Protein AF-A0A497XD87-F1 (afdb_monomer_lite)

Structure (mmCIF, N/CA/C/O backbone):
data_AF-A0A497XD87-F1
#
_entry.id   AF-A0A497XD87-F1
#
loop_
_atom_site.group_PDB
_atom_site.id
_atom_site.type_symbol
_atom_site.label_atom_id
_atom_site.label_alt_id
_atom_site.label_comp_id
_atom_site.label_asym_id
_atom_site.label_entity_id
_atom_site.label_seq_id
_atom_site.pdbx_PDB_ins_code
_atom_site.Cartn_x
_atom_site.Cartn_y
_atom_site.Cartn_z
_atom_site.occupancy
_atom_site.B_iso_or_equiv
_atom_site.auth_seq_id
_atom_site.auth_comp_id
_atom_site.auth_asym_id
_atom_site.auth_atom_id
_atom_site.pdbx_PDB_model_num
ATOM 1 N N . MET A 1 1 ? -41.684 -0.030 16.576 1.00 45.41 1 MET A N 1
ATOM 2 C CA . MET A 1 1 ? -40.464 0.780 16.844 1.00 45.41 1 MET A CA 1
ATOM 3 C C . MET A 1 1 ? -40.513 1.543 18.188 1.00 45.41 1 MET A C 1
ATOM 5 O O . MET A 1 1 ? -39.704 2.443 18.386 1.00 45.41 1 MET A O 1
ATOM 9 N N . LYS A 1 2 ? -41.388 1.170 19.143 1.00 59.91 2 LYS A N 1
ATOM 10 C CA . LYS A 1 2 ? -41.676 1.920 20.388 1.00 59.91 2 LYS A CA 1
ATOM 11 C C . LYS A 1 2 ? -41.277 1.165 21.674 1.00 59.91 2 LYS A C 1
ATOM 13 O O . LYS A 1 2 ? -41.731 1.515 22.749 1.00 59.91 2 LYS A O 1
ATOM 18 N N . ASN A 1 3 ? -40.438 0.137 21.569 1.00 85.56 3 ASN A N 1
ATOM 19 C CA . ASN A 1 3 ? -40.340 -0.898 22.608 1.00 85.56 3 ASN A CA 1
ATOM 20 C C . ASN A 1 3 ? -39.173 -0.646 23.584 1.00 85.56 3 ASN A C 1
ATOM 22 O O . ASN A 1 3 ? -38.795 -1.534 24.339 1.00 85.56 3 ASN A O 1
ATOM 26 N N . VAL A 1 4 ? -38.569 0.551 23.533 1.00 91.06 4 VAL A N 1
ATOM 27 C CA . VAL A 1 4 ? -37.542 0.994 24.485 1.00 91.06 4 VAL A CA 1
ATOM 28 C C . VAL A 1 4 ? -38.092 2.161 25.291 1.00 91.06 4 VAL A C 1
ATOM 30 O O . VAL A 1 4 ? -38.348 3.231 24.738 1.00 91.06 4 VAL A O 1
ATOM 33 N N . HIS A 1 5 ? -38.226 1.956 26.593 1.00 94.31 5 HIS A N 1
ATOM 34 C CA . HIS A 1 5 ? -38.713 2.936 27.550 1.00 94.31 5 HIS A CA 1
ATOM 35 C C . HIS A 1 5 ? -37.522 3.542 28.288 1.00 94.31 5 HIS A C 1
ATOM 37 O O . HIS A 1 5 ? -36.825 2.857 29.035 1.00 94.31 5 HIS A O 1
ATOM 43 N N . TYR A 1 6 ? -37.269 4.824 28.041 1.00 93.75 6 TYR A N 1
ATOM 44 C CA . TYR A 1 6 ? -36.214 5.587 28.703 1.00 93.75 6 TYR A CA 1
ATOM 45 C C . TYR A 1 6 ? -36.743 6.279 29.966 1.00 93.75 6 TYR A C 1
ATOM 47 O O . TYR A 1 6 ? -37.954 6.498 30.078 1.00 93.75 6 TYR A O 1
ATOM 55 N N . PRO A 1 7 ? -35.859 6.653 30.908 1.00 89.44 7 PRO A N 1
ATOM 56 C CA . PRO A 1 7 ? -36.256 7.465 32.052 1.00 89.44 7 PRO A CA 1
ATOM 57 C C . PRO A 1 7 ? -36.890 8.786 31.592 1.00 89.44 7 PRO A C 1
ATOM 59 O O . PRO A 1 7 ? -36.418 9.418 30.647 1.00 89.44 7 PRO A O 1
ATOM 62 N N . LYS A 1 8 ? -37.973 9.196 32.265 1.00 87.88 8 LYS A N 1
ATOM 63 C CA . LYS A 1 8 ? -38.706 10.437 31.951 1.00 87.88 8 LYS A CA 1
ATOM 64 C C . LYS A 1 8 ? -37.921 11.697 32.322 1.00 87.88 8 LYS A C 1
ATOM 66 O O . LYS A 1 8 ? -38.114 12.737 31.705 1.00 87.88 8 LYS A O 1
ATOM 71 N N . VAL A 1 9 ? -37.057 11.590 33.329 1.00 87.06 9 VAL A N 1
ATOM 72 C CA . VAL A 1 9 ? -36.203 12.673 33.820 1.00 87.06 9 VAL A CA 1
ATOM 73 C C . VAL A 1 9 ? -34.758 12.333 33.480 1.00 87.06 9 VAL A C 1
ATOM 75 O O . VAL A 1 9 ? -34.319 11.195 33.664 1.00 87.06 9 VAL A O 1
ATOM 78 N N . ALA A 1 10 ? -34.026 13.309 32.945 1.00 86.62 10 ALA A N 1
ATOM 79 C CA . ALA A 1 10 ? -32.612 13.138 32.658 1.00 86.62 10 ALA A CA 1
ATOM 80 C C . ALA A 1 10 ? -31.816 13.105 33.977 1.00 86.62 10 ALA A C 1
ATOM 82 O O . ALA A 1 10 ? -31.991 14.007 34.795 1.00 86.62 10 ALA A O 1
ATOM 83 N N . PRO A 1 11 ? -30.937 12.109 34.184 1.00 88.94 11 PRO A N 1
ATOM 84 C CA . PRO A 1 11 ? -30.142 12.023 35.402 1.00 88.94 11 PRO A CA 1
ATOM 85 C C . PRO A 1 11 ? -29.102 13.145 35.471 1.00 88.94 11 PRO A C 1
ATOM 87 O O . PRO A 1 11 ? -28.507 13.531 34.455 1.00 88.94 11 PRO A O 1
ATOM 90 N N . PHE A 1 12 ? -28.849 13.634 36.682 1.00 85.69 12 PHE A N 1
ATOM 91 C CA . PHE A 1 12 ? -27.827 14.643 36.955 1.00 85.69 12 PHE A CA 1
ATOM 92 C C . PHE A 1 12 ? -26.494 13.990 37.363 1.00 85.69 12 PHE A C 1
ATOM 94 O O . PHE A 1 12 ? -26.476 12.933 37.988 1.00 85.69 12 PHE A O 1
ATOM 101 N N . GLY A 1 13 ? -25.356 14.604 37.019 1.00 89.62 13 GLY A N 1
ATOM 102 C CA . GLY A 1 13 ? -24.031 14.087 37.396 1.00 89.62 13 GLY A CA 1
ATOM 103 C C . GLY A 1 13 ? -23.680 12.724 36.775 1.00 89.62 13 GLY A C 1
ATOM 104 O O . GLY A 1 13 ? -24.029 12.450 35.621 1.00 89.62 13 GLY A O 1
ATOM 105 N N . TYR A 1 14 ? -22.928 11.899 37.514 1.00 92.88 14 TYR A N 1
ATOM 106 C CA . TYR A 1 14 ? -22.796 10.476 37.195 1.00 92.88 14 TYR A CA 1
ATOM 107 C C . TYR A 1 14 ? -23.966 9.704 37.799 1.00 92.88 14 TYR A C 1
ATOM 109 O O . TYR A 1 14 ? -24.525 10.079 38.827 1.00 92.88 14 TYR A O 1
ATOM 117 N N . TYR A 1 15 ? -24.324 8.608 37.147 1.00 94.25 15 TYR A N 1
ATOM 118 C CA . TYR A 1 15 ? -25.451 7.779 37.541 1.00 94.25 15 TYR A CA 1
ATOM 119 C C . TYR A 1 15 ? -25.187 6.313 37.212 1.00 94.25 15 TYR A C 1
ATOM 121 O O . TYR A 1 15 ? -24.358 5.983 36.355 1.00 94.25 15 TYR A O 1
ATOM 129 N N . VAL A 1 16 ? -25.938 5.434 37.865 1.00 95.19 16 VAL A N 1
ATOM 130 C CA . VAL A 1 16 ? -25.991 4.004 37.564 1.00 95.19 16 VAL A CA 1
ATOM 131 C C . VAL A 1 16 ? -27.353 3.682 36.971 1.00 95.19 16 VAL A C 1
ATOM 133 O O . VAL A 1 16 ? -28.386 4.126 37.469 1.00 95.19 16 VAL A O 1
ATOM 136 N N . TYR A 1 17 ? -27.361 2.931 35.877 1.00 95.69 17 TYR A N 1
ATOM 137 C CA . TYR A 1 17 ? -28.572 2.541 35.165 1.00 95.69 17 TYR A CA 1
ATOM 138 C C . TYR A 1 17 ? -28.620 1.036 34.945 1.00 95.69 17 TYR A C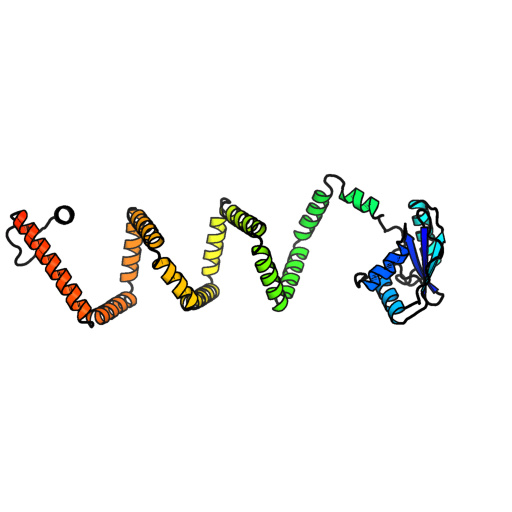 1
ATOM 140 O O . TYR A 1 17 ? -27.590 0.364 34.876 1.00 95.69 17 TYR A O 1
ATOM 148 N N . VAL A 1 18 ? -29.833 0.522 34.773 1.00 96.62 18 VAL A N 1
ATOM 149 C CA . VAL A 1 18 ? -30.096 -0.871 34.421 1.00 96.62 18 VAL A CA 1
ATOM 150 C C . VAL A 1 18 ? -30.955 -0.950 33.168 1.00 96.62 18 VAL A C 1
ATOM 152 O O . VAL A 1 18 ? -31.921 -0.205 33.004 1.00 96.62 18 VAL A O 1
ATOM 155 N N . PHE A 1 19 ? -30.606 -1.878 32.285 1.00 97.38 19 PHE A N 1
ATOM 156 C CA . PHE A 1 19 ? -31.485 -2.358 31.230 1.00 97.38 19 PHE A CA 1
ATOM 157 C C . PHE A 1 19 ? -32.228 -3.589 31.729 1.00 97.38 19 PHE A C 1
ATOM 159 O O . PHE A 1 19 ? -31.621 -4.628 32.001 1.00 97.38 19 PHE A O 1
ATOM 166 N N . VAL A 1 20 ? -33.545 -3.469 31.798 1.00 96.88 20 VAL A N 1
ATOM 167 C CA . VAL A 1 20 ? -34.472 -4.553 32.095 1.00 96.88 20 VAL A CA 1
ATOM 168 C C . VAL A 1 20 ? -35.103 -4.986 30.777 1.00 96.88 20 VAL A C 1
ATOM 170 O O . VAL A 1 20 ? -35.660 -4.152 30.068 1.00 96.88 20 VAL A O 1
ATOM 173 N N . ILE A 1 21 ? -34.978 -6.263 30.419 1.00 95.75 21 ILE A N 1
ATOM 174 C CA . ILE A 1 21 ? -35.581 -6.824 29.201 1.00 95.75 21 ILE A CA 1
ATOM 175 C C . ILE A 1 21 ? -36.471 -7.988 29.609 1.00 95.75 21 ILE A C 1
ATOM 177 O O . ILE A 1 21 ? -35.991 -8.906 30.279 1.00 95.75 21 ILE A O 1
ATOM 181 N N . ASP A 1 22 ? -37.743 -7.929 29.212 1.00 93.50 22 ASP A N 1
ATOM 182 C CA . ASP A 1 22 ? -38.787 -8.881 29.613 1.00 93.50 22 ASP A CA 1
ATOM 183 C C . ASP A 1 22 ? -38.870 -9.028 31.152 1.00 93.50 22 ASP A C 1
ATOM 185 O O . ASP A 1 22 ? -38.867 -10.128 31.697 1.00 93.50 22 ASP A O 1
ATOM 189 N N . GLY A 1 23 ? -38.822 -7.903 31.877 1.00 92.75 23 GLY A N 1
ATOM 190 C CA . GLY A 1 23 ? -38.864 -7.870 33.349 1.00 92.75 23 GLY A CA 1
ATOM 191 C C . GLY A 1 23 ? -37.570 -8.285 34.068 1.00 92.75 23 GLY A C 1
ATOM 192 O O . GLY A 1 23 ? -37.457 -8.088 35.276 1.00 92.75 23 GLY A O 1
ATOM 193 N N . VAL A 1 24 ? -36.557 -8.785 33.352 1.00 94.69 24 VAL A N 1
ATOM 194 C CA . VAL A 1 24 ? -35.302 -9.276 33.947 1.00 94.69 24 VAL A CA 1
ATOM 195 C C . VAL A 1 24 ? -34.171 -8.254 33.778 1.00 94.69 24 VAL A C 1
ATOM 197 O O . VAL A 1 24 ? -33.944 -7.798 32.654 1.00 94.69 24 VAL A O 1
ATOM 200 N N . PRO A 1 25 ? -33.404 -7.903 34.830 1.00 96.06 25 PRO A N 1
ATOM 201 C CA . PRO A 1 25 ? -32.169 -7.132 34.691 1.00 96.06 25 PRO A CA 1
ATOM 202 C C . PRO A 1 25 ? -31.165 -7.857 33.787 1.00 96.06 25 PRO A C 1
ATOM 204 O O . PRO A 1 25 ? -30.799 -9.003 34.027 1.00 96.06 25 PRO A O 1
ATOM 207 N N . ARG A 1 26 ? -30.719 -7.208 32.709 1.00 96.44 26 ARG A N 1
ATOM 208 C CA . ARG A 1 26 ? -29.788 -7.805 31.734 1.00 96.44 26 ARG A CA 1
ATOM 209 C C . ARG A 1 26 ? -28.464 -7.081 31.635 1.00 96.44 26 ARG A C 1
ATOM 211 O O . ARG A 1 26 ? -27.495 -7.681 31.180 1.00 96.44 26 ARG A O 1
ATOM 218 N N . TYR A 1 27 ? -28.407 -5.819 32.028 1.00 95.81 27 TYR A N 1
ATOM 219 C CA . TYR A 1 27 ? -27.171 -5.053 32.004 1.00 95.81 27 TYR A CA 1
ATOM 220 C C . TYR A 1 27 ? -27.247 -3.914 33.004 1.00 95.81 27 TYR A C 1
ATOM 222 O O . TYR A 1 27 ? -28.243 -3.197 33.027 1.00 95.81 27 TYR A O 1
ATOM 230 N N . ILE A 1 28 ? -26.189 -3.741 33.786 1.00 95.69 28 ILE A N 1
ATOM 231 C CA . ILE A 1 28 ? -26.015 -2.601 34.687 1.00 95.69 28 ILE A CA 1
ATOM 232 C C . ILE A 1 28 ? -24.792 -1.830 34.215 1.00 95.69 28 ILE A C 1
ATOM 234 O O . ILE A 1 28 ? -23.797 -2.435 33.818 1.00 95.69 28 ILE A O 1
ATOM 238 N N . GLY A 1 29 ? -24.865 -0.506 34.207 1.00 93.25 29 GLY A N 1
ATOM 239 C CA . GLY A 1 29 ? -23.734 0.314 33.802 1.00 93.25 29 GLY A CA 1
ATOM 240 C C . GLY A 1 29 ? -23.688 1.646 34.525 1.00 93.25 29 GLY A C 1
ATOM 241 O O . GLY A 1 29 ? -24.728 2.207 34.872 1.00 93.25 29 GLY A O 1
ATOM 242 N N . LYS A 1 30 ? -22.482 2.192 34.678 1.00 92.38 30 LYS A N 1
ATOM 243 C CA . LYS A 1 30 ? -22.288 3.605 35.012 1.00 92.38 30 LYS A CA 1
ATOM 244 C C . LYS A 1 30 ? -22.349 4.484 33.766 1.00 92.38 30 LYS A C 1
ATOM 246 O O . LYS A 1 30 ? -21.974 4.081 32.655 1.00 92.38 30 LYS A O 1
ATOM 251 N N . GLY A 1 31 ? -22.829 5.708 33.936 1.00 91.00 31 GLY A N 1
ATOM 252 C CA . GLY A 1 31 ? -22.958 6.667 32.852 1.00 91.00 31 GLY A CA 1
ATOM 253 C C . GLY A 1 31 ? -22.922 8.113 33.313 1.00 91.00 31 GLY A C 1
ATOM 254 O O . GLY A 1 31 ? -23.020 8.423 34.494 1.00 91.00 31 GLY A O 1
ATOM 255 N N . LYS A 1 32 ? -22.773 8.994 32.328 1.00 90.69 32 LYS A N 1
ATOM 256 C CA . LYS A 1 32 ? -22.918 10.445 32.441 1.00 90.69 32 LYS A CA 1
ATOM 257 C C . LYS A 1 32 ? -23.622 10.929 31.175 1.00 90.69 32 LYS A C 1
ATOM 259 O O . LYS A 1 32 ? -23.464 10.308 30.120 1.00 90.69 32 LYS A O 1
ATOM 264 N N . ARG A 1 33 ? -24.393 12.019 31.261 1.00 89.44 33 ARG A N 1
ATOM 265 C CA . ARG A 1 33 ? -25.211 12.540 30.146 1.00 89.44 33 ARG A CA 1
ATOM 266 C C . ARG A 1 33 ? -26.144 11.453 29.587 1.00 89.44 33 ARG A C 1
ATOM 268 O O . ARG A 1 33 ? -26.928 10.880 30.333 1.00 89.44 33 ARG A O 1
ATOM 275 N N . ASP A 1 34 ? -26.038 11.115 28.308 1.00 89.75 34 ASP A N 1
ATOM 276 C CA . ASP A 1 34 ? -26.921 10.211 27.571 1.00 89.75 34 ASP A CA 1
ATOM 277 C C . ASP A 1 34 ? -26.300 8.825 27.304 1.00 89.75 34 ASP A C 1
ATOM 279 O O . ASP A 1 34 ? -26.683 8.135 26.355 1.00 89.75 34 ASP A O 1
ATOM 283 N N . ARG A 1 35 ? -25.354 8.383 28.148 1.00 89.75 35 ARG A N 1
ATOM 284 C CA . ARG A 1 35 ? -24.660 7.087 28.020 1.00 89.75 35 ARG A CA 1
ATOM 285 C C . ARG A 1 35 ? -25.610 5.893 27.870 1.00 89.75 35 ARG A C 1
ATOM 287 O O . ARG A 1 35 ? -25.331 4.996 27.078 1.00 89.75 35 ARG A O 1
ATOM 294 N N . TYR A 1 36 ? -26.741 5.876 28.575 1.00 91.56 36 TYR A N 1
ATOM 295 C CA . TYR A 1 36 ? -27.726 4.797 28.429 1.00 91.56 36 TYR A CA 1
ATOM 296 C C . TYR A 1 36 ? -28.368 4.764 27.027 1.00 91.56 36 TYR A C 1
ATOM 298 O O . TYR A 1 36 ? -28.613 3.685 26.491 1.00 91.56 36 TYR A O 1
ATOM 306 N N . CYS A 1 37 ? -28.564 5.913 26.371 1.00 92.69 37 CYS A N 1
ATOM 307 C CA . CYS A 1 37 ? -29.033 5.979 24.981 1.00 92.69 37 CYS A CA 1
ATOM 308 C C . CYS A 1 37 ? -27.971 5.483 23.991 1.00 92.69 37 CYS A C 1
ATOM 310 O O . CYS A 1 37 ? -28.301 4.930 22.937 1.00 92.69 37 CYS A O 1
ATOM 312 N N . GLU A 1 38 ? -26.689 5.686 24.306 1.00 91.31 38 GLU A N 1
ATOM 313 C CA . GLU A 1 38 ? -25.571 5.325 23.434 1.00 91.31 38 GLU A CA 1
ATOM 314 C C . GLU A 1 38 ? -25.555 3.831 23.099 1.00 91.31 38 GLU A C 1
ATOM 316 O O . GLU A 1 38 ? -25.327 3.480 21.942 1.00 91.31 38 GLU A O 1
ATOM 321 N N . HIS A 1 39 ? -25.896 2.955 24.051 1.00 92.06 39 HIS A N 1
ATOM 322 C CA . HIS A 1 39 ? -25.958 1.508 23.809 1.00 92.06 39 HIS A CA 1
ATOM 323 C C . HIS A 1 39 ? -26.902 1.147 22.660 1.00 92.06 39 HIS A C 1
ATOM 325 O O . HIS A 1 39 ? -26.544 0.388 21.756 1.00 92.06 39 HIS A O 1
ATOM 331 N N . VAL A 1 40 ? -28.091 1.751 22.647 1.00 93.00 40 VAL A N 1
ATOM 332 C CA . VAL A 1 40 ? -29.082 1.537 21.587 1.00 93.00 40 VAL A CA 1
ATOM 333 C C . VAL A 1 40 ? -28.600 2.144 20.267 1.00 93.00 40 VAL A C 1
ATOM 335 O O . VAL A 1 40 ? -28.764 1.528 19.212 1.00 93.00 40 VAL A O 1
ATOM 338 N N . ARG A 1 41 ? -27.937 3.311 20.294 1.00 93.38 41 ARG A N 1
ATOM 339 C CA . ARG A 1 41 ? -27.339 3.914 19.085 1.00 93.38 41 ARG A CA 1
ATOM 340 C C . ARG A 1 41 ? -26.233 3.040 18.491 1.00 93.38 41 ARG A C 1
ATOM 342 O O . ARG A 1 41 ? -26.189 2.880 17.275 1.00 93.38 41 ARG A O 1
ATOM 349 N N . VAL A 1 42 ? -25.369 2.455 19.320 1.00 91.88 42 VAL A N 1
ATOM 350 C CA . VAL A 1 42 ? -24.294 1.539 18.899 1.00 91.88 42 VAL A CA 1
ATOM 351 C C . VAL A 1 42 ? -24.866 0.304 18.207 1.00 91.88 42 VAL A C 1
ATOM 353 O O . VAL A 1 42 ? -24.369 -0.108 17.156 1.00 91.88 42 VAL A O 1
ATOM 356 N N . VAL A 1 43 ? -25.945 -0.264 18.750 1.00 92.81 43 VAL A N 1
ATOM 357 C CA . VAL A 1 43 ? -26.636 -1.397 18.127 1.00 92.81 43 VAL A CA 1
ATOM 358 C C . VAL A 1 43 ? -27.246 -1.012 16.783 1.00 92.81 43 VAL A C 1
ATOM 360 O O . VAL A 1 43 ? -27.026 -1.730 15.808 1.00 92.81 43 VAL A O 1
ATOM 363 N N . ARG A 1 44 ? -27.939 0.132 16.711 1.00 90.38 44 ARG A N 1
ATOM 364 C CA . ARG A 1 44 ? -28.543 0.648 15.469 1.00 90.38 44 ARG A CA 1
ATOM 365 C C . ARG A 1 44 ? -27.509 0.942 14.382 1.00 90.38 44 ARG A C 1
ATOM 367 O O . ARG A 1 44 ? -27.779 0.706 13.215 1.00 90.38 44 ARG A O 1
ATOM 374 N N . ARG A 1 45 ? -26.317 1.416 14.761 1.00 91.62 45 ARG A N 1
ATOM 375 C CA . ARG A 1 45 ? -25.182 1.628 13.843 1.00 91.62 45 ARG A CA 1
ATOM 376 C C . ARG A 1 45 ? -24.483 0.330 13.425 1.00 91.62 45 ARG A C 1
ATOM 378 O O . ARG A 1 45 ? -23.638 0.365 12.541 1.00 91.62 45 ARG A O 1
ATOM 385 N N . GLY A 1 46 ? -24.771 -0.796 14.081 1.00 88.62 46 GLY A N 1
ATOM 386 C CA . GLY A 1 46 ? -24.137 -2.083 13.788 1.00 88.62 46 GLY A CA 1
ATOM 387 C C . GLY A 1 46 ? -22.684 -2.211 14.267 1.00 88.62 46 GLY A C 1
ATOM 388 O O . GLY A 1 46 ? -21.994 -3.139 13.858 1.00 88.62 46 GLY A O 1
ATOM 389 N N . THR A 1 47 ? -22.198 -1.320 15.137 1.00 84.62 47 THR A N 1
ATOM 390 C CA . THR A 1 47 ? -20.770 -1.270 15.509 1.00 84.62 47 THR A CA 1
ATOM 391 C C . THR A 1 47 ? -20.416 -2.080 16.761 1.00 84.62 47 THR A C 1
ATOM 393 O O . THR A 1 47 ? -19.265 -2.484 16.927 1.00 84.62 47 THR A O 1
ATOM 396 N N . GLY A 1 48 ? -21.383 -2.358 17.640 1.00 83.94 48 GLY A N 1
ATOM 397 C CA . GLY A 1 48 ? -21.162 -3.111 18.881 1.00 83.94 48 GLY A CA 1
ATOM 398 C C . GLY A 1 48 ? -21.034 -4.624 18.666 1.00 83.94 48 GLY A C 1
ATOM 399 O O . GLY A 1 48 ? -21.937 -5.240 18.094 1.00 83.94 48 GLY A O 1
ATOM 400 N N . LYS A 1 49 ? -19.942 -5.224 19.167 1.00 87.06 49 LYS A N 1
ATOM 401 C CA . LYS A 1 49 ? -19.609 -6.658 18.995 1.00 87.06 49 LYS A CA 1
ATOM 402 C C . LYS A 1 49 ? -19.648 -7.505 20.277 1.00 87.06 49 LYS A C 1
ATOM 404 O O . LYS A 1 49 ? -19.399 -8.701 20.213 1.00 87.06 49 LYS A O 1
ATOM 409 N N . SER A 1 50 ? -19.923 -6.913 21.440 1.00 87.94 50 SER A N 1
ATOM 410 C CA . SER A 1 50 ? -19.975 -7.660 22.706 1.00 87.94 50 SER A CA 1
ATOM 411 C C . SER A 1 50 ? -21.199 -8.582 22.790 1.00 87.94 50 SER A C 1
ATOM 413 O O . SER A 1 50 ? -22.175 -8.408 22.053 1.00 87.94 50 SER A O 1
ATOM 415 N N . MET A 1 51 ? -21.172 -9.533 23.732 1.00 88.56 51 MET A N 1
ATOM 416 C CA . MET A 1 51 ? -22.325 -10.384 24.059 1.00 88.56 51 MET A CA 1
ATOM 417 C C . MET A 1 51 ? -23.560 -9.538 24.402 1.00 88.56 51 MET A C 1
ATOM 419 O O . MET A 1 51 ? -24.630 -9.775 23.849 1.00 88.56 51 MET A O 1
ATOM 423 N N . TRP A 1 52 ? -23.385 -8.493 25.219 1.00 92.69 52 TRP A N 1
ATOM 424 C CA . TRP A 1 52 ? -24.424 -7.505 25.513 1.00 92.69 52 TRP A CA 1
ATOM 425 C C . TRP A 1 52 ? -25.016 -6.875 24.245 1.00 92.69 52 TRP A C 1
ATOM 427 O O . TRP A 1 52 ? -26.227 -6.922 24.055 1.00 92.69 52 TRP A O 1
ATOM 437 N N . TYR A 1 53 ? -24.189 -6.340 23.339 1.00 94.31 53 TYR A N 1
ATOM 438 C CA . TYR A 1 53 ? -24.690 -5.700 22.117 1.00 94.31 53 TYR A CA 1
ATOM 439 C C . TYR A 1 53 ? -25.366 -6.682 21.163 1.00 94.31 53 TYR A C 1
ATOM 441 O O . TYR A 1 53 ? -26.322 -6.320 20.481 1.00 94.31 53 TYR A O 1
ATOM 449 N N . THR A 1 54 ? -24.883 -7.921 21.114 1.00 92.94 54 THR A N 1
ATOM 450 C CA . THR A 1 54 ? -25.502 -8.989 20.324 1.00 92.94 54 THR A CA 1
ATOM 451 C C . THR A 1 54 ? -26.880 -9.338 20.876 1.00 92.94 54 THR A C 1
ATOM 453 O O . THR A 1 54 ? -27.843 -9.396 20.113 1.00 92.94 54 THR A O 1
ATOM 456 N N . PHE A 1 55 ? -26.991 -9.481 22.197 1.00 94.00 55 PHE A N 1
ATOM 457 C CA . PHE A 1 55 ? -28.257 -9.730 22.874 1.00 94.00 55 PHE A CA 1
ATOM 458 C C . PHE A 1 55 ? -29.232 -8.559 22.706 1.00 94.00 55 PHE A C 1
ATOM 460 O O . PHE A 1 55 ? -30.344 -8.765 22.238 1.00 94.00 55 PHE A O 1
ATOM 467 N N . LEU A 1 56 ? -28.800 -7.323 22.971 1.00 94.75 56 LEU A N 1
ATOM 468 C CA . LEU A 1 56 ? -29.630 -6.127 22.815 1.00 94.75 56 LEU A CA 1
ATOM 469 C C . LEU A 1 56 ? -30.123 -5.947 21.369 1.00 94.75 56 LEU A C 1
ATOM 471 O O . LEU A 1 56 ? -31.273 -5.569 21.157 1.00 94.75 56 LEU A O 1
ATOM 475 N N . ARG A 1 57 ? -29.285 -6.251 20.366 1.00 95.06 57 ARG A N 1
ATOM 476 C CA . ARG A 1 57 ? -29.683 -6.246 18.947 1.00 95.06 57 ARG A CA 1
ATOM 477 C C . ARG A 1 57 ? -30.795 -7.239 18.666 1.00 95.06 57 ARG A C 1
ATOM 479 O O . ARG A 1 57 ? -31.776 -6.860 18.034 1.00 95.06 57 ARG A O 1
ATOM 486 N N . LYS A 1 58 ? -30.640 -8.470 19.152 1.00 94.62 58 LYS A N 1
ATOM 487 C CA . LYS A 1 58 ? -31.649 -9.518 19.010 1.00 94.62 58 LYS A CA 1
ATOM 488 C C . LYS A 1 58 ? -32.958 -9.119 19.699 1.00 94.62 58 LYS A C 1
ATOM 490 O O . LYS A 1 58 ? -34.017 -9.205 19.088 1.00 94.62 58 LYS A O 1
ATOM 495 N N . SER A 1 59 ? -32.885 -8.583 20.918 1.00 94.50 59 SER A N 1
ATOM 496 C CA . SER A 1 59 ? -34.063 -8.109 21.650 1.00 94.50 59 SER A CA 1
ATOM 497 C C . SER A 1 59 ? -34.804 -6.994 20.913 1.00 94.50 59 SER A C 1
ATOM 499 O O . SER A 1 59 ? -36.030 -7.006 20.849 1.00 94.50 59 SER A O 1
ATOM 501 N N . LEU A 1 60 ? -34.071 -6.056 20.304 1.00 93.25 60 LEU A N 1
ATOM 502 C CA . LEU A 1 60 ? -34.659 -4.989 19.493 1.00 93.25 60 LEU A CA 1
ATOM 503 C C . LEU A 1 60 ? -35.303 -5.511 18.203 1.00 93.25 60 LEU A C 1
ATOM 505 O O . LEU A 1 60 ? -36.372 -5.025 17.841 1.00 93.25 60 LEU A O 1
ATOM 509 N N . SER A 1 61 ? -34.680 -6.473 17.511 1.00 92.56 61 SER A N 1
ATOM 510 C CA . SER A 1 61 ? -35.253 -7.055 16.287 1.00 92.56 61 SER A CA 1
ATOM 511 C C . SER A 1 61 ? -36.500 -7.892 16.561 1.00 92.56 61 SER A C 1
ATOM 513 O O . SER A 1 61 ? -37.413 -7.897 15.747 1.00 92.56 61 SER A O 1
ATOM 515 N N . GLU A 1 62 ? -36.551 -8.563 17.712 1.00 94.12 62 GLU A N 1
ATOM 516 C CA . GLU A 1 62 ? -37.704 -9.358 18.154 1.00 94.12 62 GLU A CA 1
ATOM 517 C C . GLU A 1 62 ? -38.818 -8.500 18.772 1.00 94.12 62 GLU A C 1
ATOM 519 O O . GLU A 1 62 ? -39.870 -9.019 19.126 1.00 94.12 62 GLU A O 1
ATOM 524 N N . GLY A 1 63 ? -38.605 -7.188 18.921 1.00 92.44 63 GLY A N 1
ATOM 525 C CA . GLY A 1 63 ? -39.601 -6.298 19.509 1.00 92.44 63 GLY A CA 1
ATOM 526 C C . GLY A 1 63 ? -39.865 -6.562 20.994 1.00 92.44 63 GLY A C 1
ATOM 527 O O . GLY A 1 63 ? -40.956 -6.261 21.470 1.00 92.44 63 GLY A O 1
ATOM 528 N N . ARG A 1 64 ? -38.886 -7.084 21.737 1.00 94.19 64 ARG A N 1
ATOM 529 C CA . ARG A 1 64 ? -39.005 -7.278 23.190 1.00 94.19 64 ARG A CA 1
ATOM 530 C C . ARG A 1 64 ? -39.165 -5.955 23.926 1.00 94.19 64 ARG A C 1
ATOM 532 O O . ARG A 1 64 ? -38.688 -4.917 23.457 1.00 94.19 64 ARG A O 1
ATOM 539 N N . GLU A 1 65 ? -39.795 -6.005 25.094 1.00 95.06 65 GLU A N 1
ATOM 540 C CA . GLU A 1 65 ? -39.926 -4.838 25.961 1.00 95.06 65 GLU A CA 1
ATOM 541 C C . GLU A 1 65 ? -38.591 -4.558 26.658 1.00 95.06 65 GLU A C 1
ATOM 543 O O . GLU A 1 65 ? -38.034 -5.411 27.353 1.00 95.06 65 GLU A O 1
ATOM 548 N N . ILE A 1 66 ? -38.062 -3.352 26.457 1.00 96.44 66 ILE A N 1
ATOM 549 C CA . ILE A 1 66 ? -36.796 -2.902 27.031 1.00 96.44 66 ILE A CA 1
ATOM 550 C C . ILE A 1 66 ? -37.071 -1.663 27.875 1.00 96.44 66 ILE A C 1
ATOM 552 O O . ILE A 1 66 ? -37.450 -0.618 27.351 1.00 96.44 66 ILE A O 1
ATOM 556 N N . VAL A 1 67 ? -36.818 -1.745 29.175 1.00 96.25 67 VAL A N 1
ATOM 557 C CA . VAL A 1 67 ? -36.970 -0.628 30.111 1.00 96.25 67 VAL A CA 1
ATOM 558 C C . VAL A 1 67 ? -35.604 -0.241 30.657 1.00 96.25 67 VAL A C 1
ATOM 560 O O . VAL A 1 67 ? -34.906 -1.053 31.263 1.00 96.25 67 VAL A O 1
ATOM 563 N N . VAL A 1 68 ? -35.220 1.015 30.454 1.00 96.38 68 VAL A N 1
ATOM 564 C CA . VAL A 1 68 ? -34.013 1.603 31.035 1.00 96.38 68 VAL A CA 1
ATOM 565 C C . VAL A 1 68 ? -34.411 2.349 32.301 1.00 96.38 68 VAL A C 1
ATOM 567 O O . VAL A 1 68 ? -35.188 3.301 32.239 1.00 96.38 68 VAL A O 1
ATOM 570 N N . LYS A 1 69 ? -33.871 1.934 33.447 1.00 95.88 69 LYS A N 1
ATOM 571 C CA . LYS A 1 69 ? -34.110 2.590 34.740 1.00 95.88 69 LYS A CA 1
ATOM 572 C C . LYS A 1 69 ? -32.820 3.206 35.260 1.00 95.88 69 LYS A C 1
ATOM 574 O O . LYS A 1 69 ? -31.760 2.592 35.152 1.00 95.88 69 LYS A O 1
ATOM 579 N N . ILE A 1 70 ? -32.921 4.399 35.835 1.00 96.19 70 ILE A N 1
ATOM 580 C CA . ILE A 1 70 ? -31.850 4.981 36.646 1.00 96.19 70 ILE A CA 1
ATOM 581 C C . ILE A 1 70 ? -32.011 4.422 38.058 1.00 96.19 70 ILE A C 1
ATOM 583 O O . ILE A 1 70 ? -33.105 4.480 38.612 1.00 96.19 70 ILE A O 1
ATOM 587 N N . LEU A 1 71 ? -30.951 3.818 38.590 1.00 94.50 71 LEU A N 1
ATOM 588 C CA . LEU A 1 71 ? -30.932 3.222 39.927 1.00 94.50 71 LEU A CA 1
ATOM 589 C C . LEU A 1 71 ? -30.432 4.211 40.981 1.00 94.50 71 LEU A C 1
ATOM 591 O O . LEU A 1 71 ? -30.923 4.203 42.102 1.00 94.50 71 LEU A O 1
ATOM 595 N N . ALA A 1 72 ? -29.475 5.060 40.607 1.00 92.94 72 ALA A N 1
ATOM 596 C CA . ALA A 1 72 ? -28.960 6.152 41.424 1.00 92.94 72 ALA A CA 1
ATOM 597 C C . ALA A 1 72 ? -28.374 7.236 40.510 1.00 92.94 72 ALA A C 1
ATOM 599 O O . ALA A 1 72 ? -27.758 6.900 39.494 1.00 92.94 72 ALA A O 1
ATOM 600 N N . ASP A 1 73 ? -28.538 8.510 40.854 1.00 94.69 73 ASP A N 1
ATOM 601 C CA . ASP A 1 73 ? -27.968 9.661 40.150 1.00 94.69 73 ASP A CA 1
ATOM 602 C C . ASP A 1 73 ? -27.432 10.722 41.12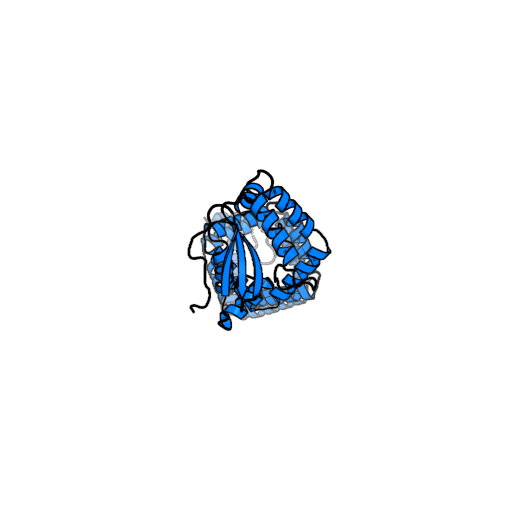4 1.00 94.69 73 ASP A C 1
ATOM 604 O O . ASP A 1 73 ? -27.412 10.516 42.336 1.00 94.69 73 ASP A O 1
ATOM 608 N N . GLY A 1 74 ? -26.881 11.816 40.590 1.00 91.81 74 GLY A N 1
ATOM 609 C CA . GLY A 1 74 ? -26.230 12.852 41.396 1.00 91.81 74 GLY A CA 1
ATOM 610 C C . GLY A 1 74 ? -24.908 12.406 42.027 1.00 91.81 74 GLY A C 1
ATOM 611 O O . GLY A 1 74 ? -24.425 13.044 42.957 1.00 91.81 74 GLY A O 1
ATOM 612 N N . LEU A 1 75 ? -24.310 11.324 41.525 1.00 92.00 75 LEU A N 1
ATOM 613 C CA . LEU A 1 75 ? -23.113 10.717 42.097 1.00 92.00 75 LEU A CA 1
ATOM 614 C C . LEU A 1 75 ? -21.831 11.334 41.525 1.00 92.00 75 LEU A C 1
ATOM 616 O O . LEU A 1 75 ? -21.793 11.853 40.400 1.00 92.00 75 LEU A O 1
ATOM 620 N N . THR A 1 76 ? -20.734 11.194 42.271 1.00 90.81 76 THR A N 1
ATOM 621 C CA . THR A 1 76 ? -19.383 11.314 41.710 1.00 90.81 76 THR A CA 1
ATOM 622 C C . THR A 1 76 ? -19.042 10.090 40.850 1.00 90.81 76 THR A C 1
ATOM 624 O O . THR A 1 76 ? -19.691 9.045 40.932 1.00 90.81 76 THR A O 1
ATOM 627 N N . SER A 1 77 ? -18.002 10.192 40.011 1.00 88.19 77 SER A N 1
ATOM 628 C CA . SER A 1 77 ? -17.564 9.061 39.169 1.00 88.19 77 SER A CA 1
ATOM 629 C C . SER A 1 77 ? -17.157 7.843 40.010 1.00 88.19 77 SER A C 1
ATOM 631 O O . SER A 1 77 ? -17.470 6.708 39.653 1.00 88.19 77 SER A O 1
ATOM 633 N N . GLU A 1 78 ? -16.502 8.076 41.151 1.00 86.06 78 GLU A N 1
ATOM 634 C CA . GLU A 1 78 ? -16.057 7.019 42.063 1.00 86.06 78 GLU A CA 1
ATOM 635 C C . GLU A 1 78 ? -17.226 6.371 42.811 1.00 86.06 78 GLU A C 1
ATOM 637 O O . GLU A 1 78 ? -17.322 5.147 42.854 1.00 86.06 78 GLU A O 1
ATOM 642 N N . GLN A 1 79 ? -18.181 7.170 43.295 1.00 88.62 79 GLN A N 1
ATOM 643 C CA . GLN A 1 79 ? -19.406 6.647 43.902 1.00 88.62 79 GLN A CA 1
ATOM 644 C C . GLN A 1 79 ? -20.209 5.802 42.906 1.00 88.62 79 GLN A C 1
ATOM 646 O O . GLN A 1 79 ? -20.570 4.669 43.211 1.00 88.62 79 GLN A O 1
ATOM 651 N N . ALA A 1 80 ? -20.435 6.309 41.689 1.00 91.25 80 ALA A N 1
ATOM 652 C CA . ALA A 1 80 ? -21.152 5.567 40.652 1.00 91.25 80 ALA A CA 1
ATOM 653 C C . ALA A 1 80 ? -20.429 4.272 40.256 1.00 91.25 80 ALA A C 1
ATOM 655 O O . ALA A 1 80 ? -21.079 3.271 39.966 1.00 91.25 80 ALA A O 1
ATOM 656 N N . LYS A 1 81 ? -19.090 4.276 40.257 1.00 90.94 81 LYS A N 1
ATOM 657 C CA . LYS A 1 81 ? -18.275 3.081 40.014 1.00 90.94 81 LYS A CA 1
ATOM 658 C C . LYS A 1 81 ? -18.492 2.023 41.097 1.00 90.94 81 LYS A C 1
ATOM 660 O O . LYS A 1 81 ? -18.693 0.863 40.754 1.00 90.94 81 LYS A O 1
ATOM 665 N N . ASN A 1 82 ? -18.462 2.406 42.370 1.00 89.50 82 ASN A N 1
ATOM 666 C CA . ASN A 1 82 ? -18.636 1.457 43.471 1.00 89.50 82 ASN A CA 1
ATOM 667 C C . ASN A 1 82 ? -20.058 0.879 43.475 1.00 89.50 82 ASN A C 1
ATOM 669 O O . ASN A 1 82 ? -20.222 -0.335 43.489 1.00 89.50 82 ASN A O 1
ATOM 673 N N . VAL A 1 83 ? -21.073 1.732 43.294 1.00 91.25 83 VAL A N 1
ATOM 674 C CA . VAL A 1 83 ? -22.476 1.298 43.176 1.00 91.25 83 VAL A CA 1
ATOM 675 C C . VAL A 1 83 ? -22.684 0.363 41.974 1.00 91.25 83 VAL A C 1
ATOM 677 O O . VAL A 1 83 ? -23.406 -0.625 42.080 1.00 91.25 83 VAL A O 1
ATOM 680 N N . GLU A 1 84 ? -22.044 0.630 40.828 1.00 94.31 84 GLU A N 1
ATOM 681 C CA . GLU A 1 84 ? -22.069 -0.271 39.665 1.00 94.31 84 GLU A CA 1
ATOM 682 C C . GLU A 1 84 ? -21.494 -1.653 40.008 1.00 94.31 84 GLU A C 1
ATOM 684 O O . GLU A 1 84 ? -22.122 -2.664 39.688 1.00 94.31 84 GLU A O 1
ATOM 689 N N . ILE A 1 85 ? -20.324 -1.701 40.651 1.00 91.19 85 ILE A N 1
ATOM 690 C CA . ILE A 1 85 ? -19.652 -2.952 41.033 1.00 91.19 85 ILE A CA 1
ATOM 691 C C . ILE A 1 85 ? -20.532 -3.761 41.991 1.00 91.19 85 ILE A C 1
ATOM 693 O O . ILE A 1 85 ? -20.776 -4.945 41.743 1.00 91.19 85 ILE A O 1
ATOM 697 N N . ASP A 1 86 ? -21.065 -3.116 43.027 1.00 91.69 86 ASP A N 1
ATOM 698 C CA . ASP A 1 86 ? -21.895 -3.767 44.042 1.00 91.69 86 ASP A CA 1
ATOM 699 C C . ASP A 1 86 ? -23.170 -4.355 43.427 1.00 91.69 86 ASP A C 1
ATOM 701 O O . ASP A 1 86 ? -23.511 -5.517 43.655 1.00 91.69 86 ASP A O 1
ATOM 705 N N . LEU A 1 87 ? -23.851 -3.594 42.567 1.00 93.38 87 LEU A N 1
ATOM 706 C CA . LEU A 1 87 ? -25.065 -4.060 41.902 1.00 93.38 87 LEU A CA 1
ATOM 707 C C . LEU A 1 87 ? -24.794 -5.198 40.911 1.00 93.38 87 LEU A C 1
ATOM 709 O O . LEU A 1 87 ? -25.611 -6.117 40.800 1.00 93.38 87 LEU A O 1
ATOM 713 N N . ILE A 1 88 ? -23.662 -5.169 40.198 1.00 92.81 88 ILE A N 1
ATOM 714 C CA . ILE A 1 88 ? -23.261 -6.268 39.309 1.00 92.81 88 ILE A CA 1
ATOM 715 C C . ILE A 1 88 ? -22.984 -7.538 40.119 1.00 92.81 88 ILE A C 1
ATOM 717 O O . ILE A 1 88 ? -23.375 -8.628 39.689 1.00 92.81 88 ILE A O 1
ATOM 721 N N . ALA A 1 89 ? -22.336 -7.409 41.279 1.00 90.56 89 ALA A N 1
ATOM 722 C CA . ALA A 1 89 ? -22.076 -8.527 42.176 1.00 90.56 89 ALA A CA 1
ATOM 723 C C . ALA A 1 89 ? -23.381 -9.129 42.725 1.00 90.56 89 ALA A C 1
ATOM 725 O O . ALA A 1 89 ? -23.555 -10.344 42.662 1.00 90.56 89 ALA A O 1
ATOM 726 N N . GLN A 1 90 ? -24.325 -8.290 43.164 1.00 91.44 90 GLN A N 1
ATOM 727 C CA . GLN A 1 90 ? -25.622 -8.724 43.700 1.00 91.44 90 GLN A CA 1
ATOM 728 C C . GLN A 1 90 ? -26.486 -9.480 42.677 1.00 91.44 90 GLN A C 1
ATOM 730 O O . GLN A 1 90 ? -27.104 -10.485 43.014 1.00 91.44 90 GLN A O 1
ATOM 735 N N . HIS A 1 91 ? -26.538 -9.022 41.421 1.00 90.81 91 HIS A N 1
ATOM 736 C CA . HIS A 1 91 ? -27.391 -9.637 40.389 1.00 90.81 91 HIS A CA 1
ATOM 737 C C . HIS A 1 91 ? -26.742 -10.838 39.681 1.00 90.81 91 HIS A C 1
ATOM 739 O O . HIS A 1 91 ? -27.438 -11.628 39.031 1.00 90.81 91 HIS A O 1
ATOM 745 N N . GLY A 1 92 ? -25.414 -10.955 39.769 1.00 90.81 92 GLY A N 1
ATOM 746 C CA . GLY A 1 92 ? -24.616 -11.991 39.122 1.00 90.81 92 GLY A CA 1
ATOM 747 C C . GLY A 1 92 ? -24.478 -11.829 37.598 1.00 90.81 92 GLY A C 1
ATOM 748 O O . GLY A 1 92 ? -25.394 -11.405 36.885 1.00 90.81 92 GLY A O 1
ATOM 749 N N . ARG A 1 93 ? -23.302 -12.210 37.077 1.00 92.44 93 ARG A N 1
ATOM 750 C CA . ARG A 1 93 ? -22.976 -12.241 35.640 1.00 92.44 93 ARG A CA 1
ATOM 751 C C . ARG A 1 93 ? -23.067 -13.638 35.023 1.00 92.44 93 ARG A C 1
ATOM 753 O O . ARG A 1 93 ? -22.311 -14.548 35.372 1.00 92.44 93 ARG A O 1
ATOM 760 N N . ARG A 1 94 ? -23.849 -13.755 33.950 1.00 88.81 94 ARG A N 1
ATOM 761 C CA . ARG A 1 94 ? -24.012 -14.994 33.176 1.00 88.81 94 ARG A CA 1
ATOM 762 C C . ARG A 1 94 ? -22.689 -15.572 32.659 1.00 88.81 94 ARG A C 1
ATOM 764 O O . ARG A 1 94 ? -22.558 -16.787 32.559 1.00 88.81 94 ARG A O 1
ATOM 771 N N . ALA A 1 95 ? -21.713 -14.720 32.339 1.00 81.62 95 ALA A N 1
ATOM 772 C CA . ALA A 1 95 ? -20.413 -15.133 31.800 1.00 81.62 95 ALA A CA 1
ATOM 773 C C . ALA A 1 95 ? -19.622 -16.080 32.725 1.00 81.62 95 ALA A C 1
ATOM 775 O O . ALA A 1 95 ? -18.816 -16.858 32.230 1.00 81.62 95 ALA A O 1
ATOM 776 N N . ILE A 1 96 ? -19.863 -16.026 34.039 1.00 84.62 96 ILE A N 1
ATOM 777 C CA . ILE A 1 96 ? -19.228 -16.895 35.045 1.00 84.62 96 ILE A CA 1
ATOM 778 C C . ILE A 1 96 ? -20.221 -17.892 35.663 1.00 84.62 96 ILE A C 1
ATOM 780 O O . ILE A 1 96 ? -19.976 -18.427 36.736 1.00 84.62 96 ILE A O 1
ATOM 784 N N . GLY A 1 97 ? -21.365 -18.116 35.010 1.00 77.62 97 GLY A N 1
ATOM 785 C CA . GLY A 1 97 ? -22.377 -19.077 35.454 1.00 77.62 97 GLY A CA 1
ATOM 786 C C . GLY A 1 97 ? -23.277 -18.615 36.607 1.00 77.62 97 GLY A C 1
ATOM 787 O O . GLY A 1 97 ? -24.143 -19.379 37.015 1.00 77.62 97 GLY A O 1
ATOM 788 N N . GLY A 1 98 ? -23.135 -17.384 37.108 1.00 71.94 98 GLY A N 1
ATOM 789 C CA . GLY A 1 98 ? -23.977 -16.857 38.189 1.00 71.94 98 GLY A CA 1
ATOM 790 C C . GLY A 1 98 ? -24.859 -15.708 37.714 1.00 71.94 98 GLY A C 1
ATOM 791 O O . GLY A 1 98 ? -24.331 -14.692 37.308 1.00 71.94 98 GLY A O 1
ATOM 792 N N . GLY A 1 99 ? -26.185 -15.808 37.779 1.00 87.38 99 GLY A N 1
ATOM 793 C CA . GLY A 1 99 ? -27.084 -14.655 37.604 1.00 87.38 99 GLY A CA 1
ATOM 794 C C . GLY A 1 99 ? -27.450 -14.255 36.166 1.00 87.38 99 GLY A C 1
ATOM 795 O O . GLY A 1 99 ? -27.300 -15.011 35.203 1.00 87.38 99 GLY A O 1
ATOM 796 N N . THR A 1 100 ? -28.029 -13.059 36.031 1.00 92.62 100 THR A N 1
ATOM 797 C CA . THR A 1 100 ? -28.824 -12.653 34.850 1.00 92.62 100 THR A CA 1
ATOM 798 C C . THR A 1 100 ? -28.136 -11.650 33.925 1.00 92.62 100 THR A C 1
ATOM 800 O O . THR A 1 100 ? -28.552 -11.506 32.765 1.00 92.62 100 THR A O 1
ATOM 803 N N . LEU A 1 101 ? -27.076 -10.989 34.402 1.00 94.12 101 LEU A N 1
ATOM 804 C CA . LEU A 1 101 ? -26.424 -9.893 33.695 1.00 94.12 101 LEU A CA 1
ATOM 805 C C . LEU A 1 101 ? -25.516 -10.374 32.560 1.00 94.12 101 LEU A C 1
ATOM 807 O O . LEU A 1 101 ? -24.800 -11.369 32.667 1.00 94.12 101 LEU A O 1
ATOM 811 N N . MET A 1 102 ? -25.495 -9.590 31.485 1.00 92.56 102 MET A N 1
ATOM 812 C CA . MET A 1 102 ? -24.666 -9.765 30.289 1.00 92.56 102 MET A CA 1
ATOM 813 C C . MET A 1 102 ? -23.382 -8.916 30.333 1.00 92.56 102 MET A C 1
ATOM 815 O O . MET A 1 102 ? -22.677 -8.798 29.327 1.00 92.56 102 MET A O 1
ATOM 819 N N . ASN A 1 103 ? -23.087 -8.286 31.476 1.00 90.62 103 ASN A N 1
ATOM 820 C CA . ASN A 1 103 ? -21.835 -7.576 31.722 1.00 90.62 103 ASN A CA 1
ATOM 821 C C . ASN A 1 103 ? -20.641 -8.524 31.522 1.00 90.62 103 ASN A C 1
ATOM 823 O O . ASN A 1 103 ? -20.619 -9.627 32.066 1.00 90.62 103 ASN A O 1
ATOM 827 N N . ILE A 1 104 ? -19.642 -8.090 30.746 1.00 85.69 104 ILE A N 1
ATOM 828 C CA . ILE A 1 104 ? -18.435 -8.896 30.489 1.00 85.69 104 ILE A CA 1
ATOM 829 C C . ILE A 1 104 ? -17.559 -8.940 31.743 1.00 85.69 104 ILE A C 1
ATOM 831 O O . ILE A 1 104 ? -17.116 -10.005 32.167 1.00 85.69 104 ILE A O 1
ATOM 835 N N . SER A 1 105 ? -17.328 -7.786 32.357 1.00 86.56 105 SER A N 1
ATOM 836 C CA . SER A 1 105 ? -16.473 -7.648 33.529 1.00 86.56 105 SER A CA 1
ATOM 837 C C . SER A 1 105 ? -17.275 -7.347 34.795 1.00 86.56 105 SER A C 1
ATOM 839 O O . SER A 1 105 ? -18.494 -7.190 34.731 1.00 86.56 105 SER A O 1
ATOM 841 N N . ALA A 1 106 ? -16.600 -7.315 35.946 1.00 85.38 106 ALA A N 1
ATOM 842 C CA . ALA A 1 106 ? -17.218 -7.063 37.250 1.00 85.38 106 ALA A CA 1
ATOM 843 C C . ALA A 1 106 ? -17.649 -5.595 37.457 1.00 85.38 106 ALA A C 1
ATOM 845 O O . ALA A 1 106 ? -18.217 -5.279 38.493 1.00 85.38 106 ALA A O 1
ATOM 846 N N . GLY A 1 107 ? -17.413 -4.719 36.473 1.00 81.19 107 GLY A N 1
ATOM 847 C CA . GLY A 1 107 ? -17.609 -3.274 36.595 1.00 81.19 107 GLY A CA 1
ATOM 848 C C . GLY A 1 107 ? -16.290 -2.542 36.846 1.00 81.19 107 GLY A C 1
ATOM 849 O O . GLY A 1 107 ? -15.270 -3.154 37.146 1.00 81.19 107 GLY A O 1
ATOM 850 N N . GLY A 1 108 ? -16.284 -1.220 36.667 1.00 70.56 108 GLY A N 1
ATOM 851 C CA . GLY A 1 108 ? -15.107 -0.392 36.959 1.00 70.56 108 GLY A CA 1
ATOM 852 C C . GLY A 1 108 ? -13.982 -0.357 35.913 1.00 70.56 108 GLY A C 1
ATOM 853 O O . GLY A 1 108 ? -13.085 0.473 36.052 1.00 70.56 108 GLY A O 1
ATOM 854 N N . ASP A 1 109 ? -14.054 -1.153 34.842 1.00 68.62 109 ASP A N 1
ATOM 855 C CA . ASP A 1 109 ? -13.047 -1.177 33.757 1.00 68.62 109 ASP A CA 1
ATOM 856 C C . ASP A 1 109 ? -13.223 -0.063 32.707 1.00 68.62 109 ASP A C 1
ATOM 858 O O . ASP A 1 109 ? -12.429 0.082 31.775 1.00 68.62 109 ASP A O 1
ATOM 862 N N . GLY A 1 110 ? -14.287 0.733 32.827 1.00 61.62 110 GLY A N 1
ATOM 863 C CA . GLY A 1 110 ? -14.524 1.893 31.976 1.00 61.62 110 GLY A CA 1
ATOM 864 C C . GLY A 1 110 ? -13.692 3.090 32.427 1.00 61.62 110 GLY A C 1
ATOM 865 O O . GLY A 1 110 ? -14.033 3.730 33.426 1.00 61.62 110 GLY A O 1
ATOM 866 N N . ILE A 1 111 ? -12.647 3.427 31.664 1.00 57.97 111 ILE A N 1
ATOM 867 C CA . ILE A 1 111 ? -11.988 4.734 31.767 1.00 57.97 111 ILE A CA 1
ATOM 868 C C . ILE A 1 111 ? -12.961 5.774 31.202 1.00 57.97 111 ILE A C 1
ATOM 870 O O . ILE A 1 111 ? -13.450 5.619 30.079 1.00 57.97 111 ILE A O 1
ATOM 874 N N . ASP A 1 112 ? -13.255 6.819 31.972 1.00 60.19 112 ASP A N 1
ATOM 875 C CA . ASP A 1 112 ? -14.101 7.916 31.504 1.00 60.19 112 ASP A CA 1
ATOM 876 C C . ASP A 1 112 ? -13.495 8.526 30.228 1.00 60.19 112 ASP A C 1
ATOM 878 O O . ASP A 1 112 ? -12.276 8.676 30.114 1.00 60.19 112 ASP A O 1
ATOM 882 N N . SER A 1 113 ? -14.330 8.867 29.242 1.00 63.66 113 SER A N 1
ATOM 883 C CA . SER A 1 113 ? -13.865 9.357 27.934 1.00 63.66 113 SER A CA 1
ATOM 884 C C . SER A 1 113 ? -12.973 10.592 28.040 1.00 63.66 113 SER A C 1
ATOM 886 O O . SER A 1 113 ? -12.040 10.756 27.258 1.00 63.66 113 SER A O 1
ATOM 888 N N . GLU A 1 114 ? -13.246 11.451 29.012 1.00 61.31 114 GLU A N 1
ATOM 889 C CA . GLU A 1 114 ? -12.484 12.647 29.338 1.00 61.31 114 GLU A CA 1
ATOM 890 C C . GLU A 1 114 ? -11.113 12.285 29.920 1.00 61.31 114 GLU A C 1
ATOM 892 O O . GLU A 1 114 ? -10.105 12.797 29.443 1.00 61.31 114 GLU A O 1
ATOM 897 N N . VAL A 1 115 ? -11.054 11.321 30.843 1.00 66.44 115 VAL A N 1
ATOM 898 C CA . VAL A 1 115 ? -9.796 10.809 31.412 1.00 66.44 115 VAL A CA 1
ATOM 899 C C . VAL A 1 115 ? -8.971 10.102 30.336 1.00 66.44 115 VAL A C 1
ATOM 901 O O . VAL A 1 115 ? -7.761 10.289 30.246 1.00 66.44 115 VAL A O 1
ATOM 904 N N . ALA A 1 116 ? -9.611 9.340 29.446 1.00 68.88 116 ALA A N 1
ATOM 905 C CA . ALA A 1 116 ? -8.938 8.733 28.305 1.00 68.88 116 ALA A CA 1
ATOM 906 C C . ALA A 1 116 ? -8.362 9.802 27.361 1.00 68.88 116 ALA A C 1
ATOM 908 O O . ALA A 1 116 ? -7.210 9.680 26.947 1.00 68.88 116 ALA A O 1
ATOM 909 N N . LYS A 1 117 ? -9.120 10.861 27.042 1.00 71.00 117 LYS A N 1
ATOM 910 C CA . LYS A 1 117 ? -8.629 11.993 26.235 1.00 71.00 117 LYS A CA 1
ATOM 911 C C . LYS A 1 117 ? -7.461 12.703 26.911 1.00 71.00 117 LYS A C 1
ATOM 913 O O . LYS A 1 117 ? -6.487 13.012 26.230 1.00 71.00 117 LYS A O 1
ATOM 918 N N . GLU A 1 118 ? -7.531 12.917 28.219 1.00 78.06 118 GLU A N 1
ATOM 919 C CA . GLU A 1 118 ? -6.458 13.523 29.004 1.00 78.06 118 GLU A CA 1
ATOM 920 C C . GLU A 1 118 ? -5.193 12.659 28.953 1.00 78.06 118 GLU A C 1
ATOM 922 O O . GLU A 1 118 ? -4.144 13.149 28.547 1.00 78.06 118 GLU A O 1
ATOM 927 N N . ILE A 1 119 ? -5.297 11.354 29.238 1.00 75.38 119 ILE A N 1
ATOM 928 C CA . ILE A 1 119 ? -4.179 10.401 29.160 1.00 75.38 119 ILE A CA 1
ATOM 929 C C . ILE A 1 119 ? -3.536 10.422 27.766 1.00 75.38 119 ILE A C 1
ATOM 931 O O . ILE A 1 119 ? -2.314 10.496 27.664 1.00 75.38 119 ILE A O 1
ATOM 935 N N . HIS A 1 120 ? -4.335 10.391 26.694 1.00 76.25 120 HIS A N 1
ATOM 936 C CA . HIS A 1 120 ? -3.824 10.432 25.316 1.00 76.25 120 HIS A CA 1
ATOM 937 C C . HIS A 1 120 ? -3.234 11.795 24.921 1.00 76.25 120 HIS A C 1
ATOM 939 O O . HIS A 1 120 ? -2.438 11.855 23.982 1.00 76.25 120 HIS A O 1
ATOM 945 N N . SER A 1 121 ? -3.621 12.869 25.613 1.00 80.69 121 SER A N 1
ATOM 946 C CA . SER A 1 121 ? -3.106 14.225 25.397 1.00 80.69 121 SER A CA 1
ATOM 947 C C . SER A 1 121 ? -1.836 14.514 26.201 1.00 80.69 121 SER A C 1
ATOM 949 O O . SER A 1 121 ? -1.191 15.530 25.953 1.00 80.69 121 SER A O 1
ATOM 951 N N . ARG A 1 122 ? -1.437 13.630 27.131 1.00 86.75 122 ARG A N 1
ATOM 952 C CA . ARG A 1 122 ? -0.184 13.782 27.885 1.00 86.75 122 ARG A CA 1
ATOM 953 C C . ARG A 1 122 ? 1.022 13.768 26.931 1.00 86.75 122 ARG A C 1
ATOM 955 O O . ARG A 1 122 ? 1.116 12.859 26.095 1.00 86.75 122 ARG A O 1
ATOM 962 N N . PRO A 1 123 ? 1.967 14.719 27.067 1.00 83.12 123 PRO A N 1
ATOM 963 C CA . PRO A 1 123 ? 3.207 14.713 26.296 1.00 83.12 123 PRO A CA 1
ATOM 964 C C . PRO A 1 123 ? 3.935 13.368 26.426 1.00 83.12 123 PRO A C 1
ATOM 966 O O . PRO A 1 123 ? 4.017 12.803 27.516 1.00 83.12 123 PRO A O 1
ATOM 969 N N . GLY A 1 124 ? 4.438 12.816 25.321 1.00 87.00 124 GLY A N 1
ATOM 970 C CA . GLY A 1 124 ? 5.175 11.546 25.331 1.00 87.00 124 GLY A CA 1
ATOM 971 C C . GLY A 1 124 ? 4.309 10.276 25.308 1.00 87.00 124 GLY A C 1
ATOM 972 O O . GLY A 1 124 ? 4.837 9.177 25.095 1.00 87.00 124 GLY A O 1
ATOM 973 N N . MET A 1 125 ? 2.987 10.371 25.524 1.00 87.75 125 MET A N 1
ATOM 974 C CA . MET A 1 125 ? 2.120 9.186 25.556 1.00 87.75 125 MET A CA 1
ATOM 975 C C . MET A 1 125 ? 1.957 8.559 24.166 1.00 87.75 125 MET A C 1
ATOM 977 O O . MET A 1 125 ? 1.988 7.333 24.037 1.00 87.75 125 MET A O 1
ATOM 981 N N . LYS A 1 126 ? 1.861 9.377 23.108 1.00 82.81 126 LYS A N 1
ATOM 982 C CA . LYS A 1 126 ? 1.805 8.893 21.717 1.00 82.81 126 LYS A CA 1
ATOM 983 C C . LYS A 1 126 ? 3.060 8.102 21.354 1.00 82.81 126 LYS A C 1
ATOM 985 O O . LYS A 1 126 ? 2.964 7.029 20.765 1.00 82.81 126 LYS A O 1
ATOM 990 N N . GLU A 1 127 ? 4.224 8.585 21.765 1.00 88.31 127 GLU A N 1
ATOM 991 C CA . GLU A 1 127 ? 5.523 7.955 21.553 1.00 88.31 127 GLU A CA 1
ATOM 992 C C . GLU A 1 127 ? 5.643 6.656 22.354 1.00 88.31 127 GLU A C 1
ATOM 994 O O . GLU A 1 127 ? 6.174 5.662 21.855 1.00 88.31 127 GLU A O 1
ATOM 999 N N . LYS A 1 128 ? 5.138 6.625 23.594 1.00 87.12 128 LYS A N 1
ATOM 1000 C CA . LYS A 1 128 ? 5.108 5.412 24.425 1.00 87.12 128 LYS A CA 1
ATOM 1001 C C . LYS A 1 128 ? 4.216 4.332 23.809 1.00 87.12 128 LYS A C 1
ATOM 1003 O O . LYS A 1 128 ? 4.653 3.188 23.681 1.00 87.12 128 LYS A O 1
ATOM 1008 N N . ILE A 1 129 ? 3.011 4.699 23.369 1.00 84.50 129 ILE A N 1
ATOM 1009 C CA . ILE A 1 129 ? 2.093 3.799 22.656 1.00 84.50 129 ILE A CA 1
ATOM 1010 C C . ILE A 1 129 ? 2.734 3.323 21.346 1.00 84.50 129 ILE A C 1
ATOM 1012 O O . ILE A 1 129 ? 2.752 2.125 21.068 1.00 84.50 129 ILE A O 1
ATOM 1016 N N . GLY A 1 130 ? 3.328 4.235 20.571 1.00 85.25 130 GLY A N 1
ATOM 1017 C CA . GLY A 1 130 ? 4.023 3.914 19.325 1.00 85.25 130 GLY A CA 1
ATOM 1018 C C . GLY A 1 130 ? 5.165 2.916 19.524 1.00 85.25 130 GLY A C 1
ATOM 1019 O O . GLY A 1 130 ? 5.265 1.939 18.782 1.00 85.25 130 GLY A O 1
ATOM 1020 N N . ARG A 1 131 ? 5.981 3.096 20.572 1.00 88.81 131 ARG A N 1
ATOM 1021 C CA . ARG A 1 131 ? 7.040 2.147 20.952 1.00 88.81 131 ARG A CA 1
ATOM 1022 C C . ARG A 1 131 ? 6.481 0.780 21.332 1.00 88.81 131 ARG A C 1
ATOM 1024 O O . ARG A 1 131 ? 6.997 -0.222 20.849 1.00 88.81 131 ARG A O 1
ATOM 1031 N N . ALA A 1 132 ? 5.417 0.728 22.132 1.00 87.31 132 ALA A N 1
ATOM 1032 C CA . ALA A 1 132 ? 4.782 -0.532 22.517 1.00 87.31 132 ALA A CA 1
ATOM 1033 C C . ALA A 1 132 ? 4.228 -1.295 21.299 1.00 87.31 132 ALA A C 1
ATOM 1035 O O . ALA A 1 132 ? 4.461 -2.496 21.163 1.00 87.31 132 ALA A O 1
ATOM 1036 N N . ILE A 1 133 ? 3.564 -0.591 20.373 1.00 87.00 133 ILE A N 1
ATOM 1037 C CA . ILE A 1 133 ? 3.062 -1.171 19.119 1.00 87.00 133 ILE A CA 1
ATOM 1038 C C . ILE A 1 133 ? 4.221 -1.676 18.254 1.00 87.00 133 ILE A C 1
ATOM 1040 O O . ILE A 1 133 ? 4.160 -2.793 17.741 1.00 87.00 133 ILE A O 1
ATOM 1044 N N . SER A 1 134 ? 5.282 -0.880 18.108 1.00 87.06 134 SER A N 1
ATOM 1045 C CA . SER A 1 134 ? 6.467 -1.259 17.333 1.00 87.06 134 SER A CA 1
ATOM 1046 C C . SER A 1 134 ? 7.144 -2.507 17.911 1.00 87.06 134 SER A C 1
ATOM 1048 O O . SER A 1 134 ? 7.402 -3.465 17.183 1.00 87.06 134 SER A O 1
ATOM 1050 N N . ALA A 1 135 ? 7.334 -2.555 19.233 1.00 87.38 135 ALA A N 1
ATOM 1051 C CA . ALA A 1 135 ? 7.908 -3.704 19.928 1.00 87.38 135 ALA A CA 1
ATOM 1052 C C . ALA A 1 135 ? 7.046 -4.966 19.773 1.00 87.38 135 ALA A C 1
ATOM 1054 O O . ALA A 1 135 ? 7.573 -6.046 19.512 1.00 87.38 135 ALA A O 1
ATOM 1055 N N . ALA A 1 136 ? 5.718 -4.842 19.874 1.00 84.50 136 ALA A N 1
ATOM 1056 C CA . ALA A 1 136 ? 4.805 -5.956 19.630 1.00 84.50 136 ALA A CA 1
ATOM 1057 C C . ALA A 1 136 ? 4.878 -6.445 18.174 1.00 84.50 136 ALA A C 1
ATOM 1059 O O . ALA A 1 136 ? 4.930 -7.649 17.932 1.00 84.50 136 ALA A O 1
ATOM 1060 N N . ALA A 1 137 ? 4.939 -5.526 17.206 1.00 82.38 137 ALA A N 1
ATOM 1061 C CA . ALA A 1 137 ? 5.045 -5.849 15.784 1.00 82.38 137 ALA A CA 1
ATOM 1062 C C . ALA A 1 137 ? 6.396 -6.476 15.393 1.00 82.38 137 ALA A C 1
ATOM 1064 O O . ALA A 1 137 ? 6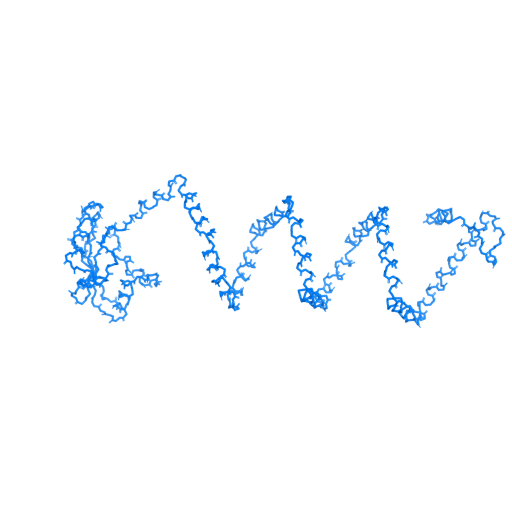.464 -7.189 14.389 1.00 82.38 137 ALA A O 1
ATOM 1065 N N . ALA A 1 138 ? 7.457 -6.221 16.164 1.00 89.81 138 ALA A N 1
ATOM 1066 C CA . ALA A 1 138 ? 8.780 -6.806 15.961 1.00 89.81 138 ALA A CA 1
ATOM 1067 C C . ALA A 1 138 ? 8.874 -8.271 16.421 1.00 89.81 138 ALA A C 1
ATOM 1069 O O . ALA A 1 138 ? 9.765 -8.989 15.967 1.00 89.81 138 ALA A O 1
ATOM 1070 N N . ARG A 1 139 ? 7.953 -8.737 17.280 1.00 90.75 139 ARG A N 1
ATOM 1071 C CA . ARG A 1 139 ? 7.919 -10.137 17.728 1.00 90.75 139 ARG A CA 1
ATOM 1072 C C . ARG A 1 139 ? 7.736 -11.069 16.519 1.00 90.75 139 ARG A C 1
ATOM 1074 O O . ARG A 1 139 ? 6.803 -10.846 15.738 1.00 90.75 139 ARG A O 1
ATOM 1081 N N . PRO A 1 140 ? 8.568 -12.119 16.360 1.00 91.25 140 PRO A N 1
ATOM 1082 C CA . PRO A 1 140 ? 8.520 -12.996 15.189 1.00 91.25 140 PRO A CA 1
ATOM 1083 C C . PRO A 1 140 ? 7.129 -13.575 14.920 1.00 91.25 140 PRO A C 1
ATOM 1085 O O . PRO A 1 140 ? 6.650 -13.514 13.790 1.00 91.25 140 PRO A O 1
ATOM 1088 N N . GLU A 1 141 ? 6.444 -14.052 15.958 1.00 89.50 141 GLU A N 1
ATOM 1089 C CA . GLU A 1 141 ? 5.105 -14.644 15.851 1.00 89.50 141 GLU A CA 1
ATOM 1090 C C . GLU A 1 141 ? 4.063 -13.653 15.319 1.00 89.50 141 GLU A C 1
ATOM 1092 O O . GLU A 1 141 ? 3.316 -13.962 14.390 1.00 89.50 141 GLU A O 1
ATOM 1097 N N . VAL A 1 142 ? 4.059 -12.422 15.840 1.00 87.88 142 VAL A N 1
ATOM 1098 C CA . VAL A 1 142 ? 3.143 -11.356 15.405 1.00 87.88 142 VAL A CA 1
ATOM 1099 C C . VAL A 1 142 ? 3.431 -10.962 13.959 1.00 87.88 142 VAL A C 1
ATOM 1101 O O . VAL A 1 142 ? 2.506 -10.790 13.160 1.00 87.88 142 VAL A O 1
ATOM 1104 N N . LYS A 1 143 ? 4.713 -10.857 13.591 1.00 88.25 143 LYS A N 1
ATOM 1105 C CA . LYS A 1 143 ? 5.132 -10.565 12.217 1.00 88.25 143 LYS A CA 1
ATOM 1106 C C . LYS A 1 143 ? 4.670 -11.659 11.253 1.00 88.25 143 LYS A C 1
ATOM 1108 O O . LYS A 1 143 ? 4.114 -11.335 10.204 1.00 88.25 143 LYS A O 1
ATOM 1113 N N . GLN A 1 144 ? 4.852 -12.931 11.608 1.00 87.75 144 GLN A N 1
ATOM 1114 C CA . GLN A 1 144 ? 4.428 -14.063 10.781 1.00 87.75 144 GLN A CA 1
ATOM 1115 C C . GLN A 1 144 ? 2.907 -14.138 10.648 1.00 87.75 144 GLN A C 1
ATOM 1117 O O . GLN A 1 144 ? 2.400 -14.259 9.530 1.00 87.75 144 GLN A O 1
ATOM 1122 N N . LEU A 1 145 ? 2.168 -13.977 11.750 1.00 87.81 145 LEU A N 1
ATOM 1123 C CA . LEU A 1 145 ? 0.707 -13.921 11.726 1.00 87.81 145 LEU A CA 1
ATOM 1124 C C . LEU A 1 145 ? 0.220 -12.790 10.816 1.00 87.81 145 LEU A C 1
ATOM 1126 O O . LEU A 1 145 ? -0.634 -13.005 9.960 1.00 87.81 145 LEU A O 1
ATOM 1130 N N . ARG A 1 146 ? 0.816 -11.598 10.931 1.00 85.94 146 ARG A N 1
ATOM 1131 C CA . ARG A 1 146 ? 0.481 -10.454 10.077 1.00 85.94 146 ARG A CA 1
ATOM 1132 C C . ARG A 1 146 ? 0.753 -10.743 8.602 1.00 85.94 146 ARG A C 1
ATOM 1134 O O . ARG A 1 146 ? -0.100 -10.445 7.771 1.00 85.94 146 ARG A O 1
ATOM 1141 N N . ILE A 1 147 ? 1.908 -11.323 8.265 1.00 88.94 147 ILE A N 1
ATOM 1142 C CA . ILE A 1 147 ? 2.241 -11.707 6.884 1.00 88.94 147 ILE A CA 1
ATOM 1143 C C . ILE A 1 147 ? 1.226 -12.722 6.353 1.00 88.94 147 ILE A C 1
ATOM 1145 O O . ILE A 1 147 ? 0.743 -12.560 5.234 1.00 88.94 147 ILE A O 1
ATOM 1149 N N . ARG A 1 148 ? 0.875 -13.743 7.143 1.00 90.75 148 ARG A N 1
ATOM 1150 C CA . ARG A 1 148 ? -0.125 -14.752 6.768 1.00 90.75 148 ARG A CA 1
ATOM 1151 C C . ARG A 1 148 ? -1.485 -14.114 6.496 1.00 90.75 148 ARG A C 1
ATOM 1153 O O . ARG A 1 148 ? -2.049 -14.346 5.430 1.00 90.75 148 ARG A O 1
ATOM 1160 N N . SER A 1 149 ? -1.974 -13.280 7.410 1.00 87.81 149 SER A N 1
ATOM 1161 C CA . SER A 1 149 ? -3.254 -12.584 7.256 1.00 87.81 149 SER A CA 1
ATOM 1162 C C . SER A 1 149 ? -3.258 -11.662 6.036 1.00 87.81 149 SER A C 1
ATOM 1164 O O . SER A 1 149 ? -4.242 -11.616 5.303 1.00 87.81 149 SER A O 1
ATOM 1166 N N . LEU A 1 150 ? -2.146 -10.967 5.764 1.00 88.50 150 LEU A N 1
ATOM 1167 C CA . LEU A 1 150 ? -2.003 -10.161 4.550 1.00 88.50 150 LEU A CA 1
ATOM 1168 C C . LEU A 1 150 ? -2.024 -11.038 3.295 1.00 88.50 150 LEU A C 1
ATOM 1170 O O . LEU A 1 150 ? -2.784 -10.746 2.382 1.00 88.50 150 LEU A O 1
ATOM 1174 N N . LYS A 1 151 ? -1.263 -12.137 3.245 1.00 89.62 151 LYS A N 1
ATOM 1175 C CA . LYS A 1 151 ? -1.287 -13.065 2.101 1.00 89.62 151 LYS A CA 1
ATOM 1176 C C . LYS A 1 151 ? -2.696 -13.593 1.823 1.00 89.62 151 LYS A C 1
ATOM 1178 O O . LYS A 1 151 ? -3.096 -13.637 0.668 1.00 89.62 151 LYS A O 1
ATOM 1183 N N . GLN A 1 152 ? -3.456 -13.938 2.862 1.00 87.88 152 GLN A N 1
ATOM 1184 C CA . GLN A 1 152 ? -4.851 -14.370 2.726 1.00 87.88 152 GLN A CA 1
ATOM 1185 C C . GLN A 1 152 ? -5.756 -13.248 2.202 1.00 87.88 152 GLN A C 1
ATOM 1187 O O . GLN A 1 152 ? -6.535 -13.474 1.283 1.00 87.88 152 GLN A O 1
ATOM 1192 N N . ALA A 1 153 ? -5.628 -12.028 2.730 1.00 82.38 153 ALA A N 1
ATOM 1193 C CA . ALA A 1 153 ? -6.411 -10.887 2.259 1.00 82.38 153 ALA A CA 1
ATOM 1194 C C . ALA A 1 153 ? -6.112 -10.548 0.788 1.00 82.38 153 ALA A C 1
ATOM 1196 O O . ALA A 1 153 ? -7.031 -10.309 0.011 1.00 82.38 153 ALA A O 1
ATOM 1197 N N . TYR A 1 154 ? -4.836 -10.574 0.397 1.00 88.12 154 TYR A N 1
ATOM 1198 C CA . TYR A 1 154 ? -4.391 -10.314 -0.974 1.00 88.12 154 TYR A CA 1
ATOM 1199 C C . TYR A 1 154 ? -4.582 -11.508 -1.919 1.00 88.12 154 TYR A C 1
ATOM 1201 O O . TYR A 1 154 ? -4.373 -11.351 -3.114 1.00 88.12 154 TYR A O 1
ATOM 1209 N N . ALA A 1 155 ? -5.007 -12.678 -1.435 1.00 91.69 155 ALA A N 1
ATOM 1210 C CA . ALA A 1 155 ? -5.461 -13.758 -2.310 1.00 91.69 155 ALA A CA 1
ATOM 1211 C C . ALA A 1 155 ? -6.834 -13.450 -2.936 1.00 91.69 155 ALA A C 1
ATOM 1213 O O . ALA A 1 155 ? -7.182 -14.036 -3.955 1.00 91.69 155 ALA A O 1
ATOM 1214 N N . ASN A 1 156 ? -7.605 -12.522 -2.351 1.00 89.06 156 ASN A N 1
ATOM 1215 C CA . ASN A 1 156 ? -8.881 -12.075 -2.897 1.00 89.06 156 ASN A CA 1
ATOM 1216 C C . ASN A 1 156 ? -8.666 -10.979 -3.970 1.00 89.06 156 ASN A C 1
ATOM 1218 O O . ASN A 1 156 ? -8.218 -9.878 -3.624 1.00 89.06 156 ASN A O 1
ATOM 1222 N N . PRO A 1 157 ? -9.039 -11.218 -5.245 1.00 89.56 157 PRO A N 1
ATOM 1223 C CA . PRO A 1 157 ? -8.879 -10.240 -6.325 1.00 89.56 157 PRO A CA 1
ATOM 1224 C C . PRO A 1 157 ? -9.594 -8.905 -6.073 1.00 89.56 157 PRO A C 1
ATOM 1226 O O . PRO A 1 157 ? -9.079 -7.849 -6.445 1.00 89.56 157 PRO A O 1
ATOM 1229 N N . GLU A 1 158 ? -10.739 -8.921 -5.386 1.00 89.62 158 GLU A N 1
ATOM 1230 C CA . GLU A 1 158 ? -11.502 -7.708 -5.065 1.00 89.62 158 GLU A CA 1
ATOM 1231 C C . GLU A 1 158 ? -10.757 -6.794 -4.090 1.00 89.62 158 GLU A C 1
ATOM 1233 O O . GLU A 1 158 ? -10.779 -5.567 -4.218 1.00 89.62 158 GLU A O 1
ATOM 1238 N N . VAL A 1 159 ? -10.028 -7.384 -3.140 1.00 89.00 159 VAL A N 1
ATOM 1239 C CA . VAL A 1 159 ? -9.193 -6.624 -2.204 1.00 89.00 159 VAL A CA 1
ATOM 1240 C C . VAL A 1 159 ? -8.046 -5.951 -2.954 1.00 89.00 159 VAL A C 1
ATOM 1242 O O . VAL A 1 159 ? -7.791 -4.767 -2.727 1.00 89.00 159 VAL A O 1
ATOM 1245 N N . ILE A 1 160 ? -7.394 -6.667 -3.879 1.00 90.81 160 ILE A N 1
ATOM 1246 C CA . ILE A 1 160 ? -6.329 -6.105 -4.722 1.00 90.81 160 ILE A CA 1
ATOM 1247 C C . ILE A 1 160 ? -6.866 -4.921 -5.527 1.00 90.81 160 ILE A C 1
ATOM 1249 O O . ILE A 1 160 ? -6.253 -3.851 -5.520 1.00 90.81 160 ILE A O 1
ATOM 1253 N N . ARG A 1 161 ? -8.021 -5.094 -6.183 1.00 92.00 161 ARG A N 1
ATOM 1254 C CA . ARG A 1 161 ? -8.657 -4.047 -6.990 1.00 92.00 161 ARG A CA 1
ATOM 1255 C C . ARG A 1 161 ? -8.950 -2.805 -6.155 1.00 92.00 161 ARG A C 1
ATOM 1257 O O . ARG A 1 161 ? -8.461 -1.730 -6.485 1.00 92.00 161 ARG A O 1
ATOM 1264 N N . ARG A 1 162 ? -9.634 -2.963 -5.016 1.00 93.81 162 ARG A N 1
ATOM 1265 C CA . ARG A 1 162 ? -9.972 -1.845 -4.120 1.00 93.81 162 ARG A CA 1
ATOM 1266 C C . ARG A 1 162 ? -8.734 -1.091 -3.637 1.00 93.81 162 ARG A C 1
ATOM 1268 O O . ARG A 1 162 ? -8.750 0.134 -3.570 1.00 93.81 162 ARG A O 1
ATOM 1275 N N . VAL A 1 163 ? -7.666 -1.810 -3.286 1.00 89.81 163 VAL A N 1
ATOM 1276 C CA . VAL A 1 163 ? -6.400 -1.187 -2.867 1.00 89.81 163 VAL A CA 1
ATOM 1277 C C . VAL A 1 163 ? -5.752 -0.441 -4.034 1.00 89.81 163 VAL A C 1
ATOM 1279 O O . VAL A 1 163 ? -5.301 0.687 -3.849 1.00 89.81 163 VAL A O 1
ATOM 1282 N N . SER A 1 164 ? -5.733 -1.028 -5.233 1.00 92.69 164 SER A N 1
ATOM 1283 C CA . SER A 1 164 ? -5.189 -0.381 -6.432 1.00 92.69 164 SER A CA 1
ATOM 1284 C C . SER A 1 164 ? -5.942 0.904 -6.779 1.00 92.69 164 SER A C 1
ATOM 1286 O O . SER A 1 164 ? -5.309 1.933 -7.014 1.00 92.69 164 SER A O 1
ATOM 1288 N N . ASP A 1 165 ? -7.273 0.871 -6.742 1.00 92.44 165 ASP A N 1
ATOM 1289 C CA . ASP A 1 165 ? -8.118 2.030 -7.027 1.00 92.44 165 ASP A CA 1
ATOM 1290 C C . ASP A 1 165 ? -7.948 3.121 -5.968 1.00 92.44 165 ASP A C 1
ATOM 1292 O O . ASP A 1 165 ? -7.788 4.290 -6.310 1.00 92.44 165 ASP A O 1
ATOM 1296 N N . ALA A 1 166 ? -7.879 2.751 -4.685 1.00 92.50 166 ALA A N 1
ATOM 1297 C CA . ALA A 1 166 ? -7.617 3.701 -3.607 1.00 92.50 166 ALA A CA 1
ATOM 1298 C C . ALA A 1 166 ? -6.262 4.406 -3.774 1.00 92.50 166 ALA A C 1
ATOM 1300 O O . ALA A 1 166 ? -6.179 5.621 -3.609 1.00 92.50 166 ALA A O 1
ATOM 1301 N N . VAL A 1 167 ? -5.208 3.668 -4.146 1.00 92.12 167 VAL A N 1
ATOM 1302 C CA . VAL A 1 167 ? -3.887 4.253 -4.426 1.00 92.12 167 VAL A CA 1
ATOM 1303 C C . VAL A 1 167 ? -3.942 5.155 -5.657 1.00 92.12 167 VAL A C 1
ATOM 1305 O O . VAL A 1 167 ? -3.417 6.266 -5.615 1.00 92.12 167 VAL A O 1
ATOM 1308 N N . ARG A 1 168 ? -4.596 4.715 -6.739 1.00 93.31 168 ARG A N 1
ATOM 1309 C CA . ARG A 1 168 ? -4.735 5.514 -7.965 1.00 93.31 168 ARG A CA 1
ATOM 1310 C C . ARG A 1 168 ? -5.446 6.835 -7.683 1.00 93.31 168 ARG A C 1
ATOM 1312 O O . ARG A 1 168 ? -4.938 7.876 -8.081 1.00 93.31 168 ARG A O 1
ATOM 1319 N N . ASN A 1 169 ? -6.561 6.790 -6.959 1.00 93.00 169 ASN A N 1
ATOM 1320 C CA . ASN A 1 169 ? -7.343 7.969 -6.594 1.00 93.00 169 ASN A CA 1
ATOM 1321 C C . ASN A 1 169 ? -6.562 8.887 -5.645 1.00 93.00 169 ASN A C 1
ATOM 1323 O O . ASN A 1 169 ? -6.546 10.097 -5.838 1.00 93.00 169 ASN A O 1
ATOM 1327 N N . ALA A 1 170 ? -5.843 8.334 -4.663 1.00 90.81 170 ALA A N 1
ATOM 1328 C CA . ALA A 1 170 ? -5.005 9.134 -3.769 1.00 90.81 170 ALA A CA 1
ATOM 1329 C C . ALA A 1 170 ? -3.900 9.886 -4.531 1.00 90.81 170 ALA A C 1
ATOM 1331 O O . ALA A 1 170 ? -3.640 11.050 -4.245 1.00 90.81 170 ALA A O 1
ATOM 1332 N N . LEU A 1 171 ? -3.289 9.254 -5.539 1.00 91.25 171 LEU A N 1
ATOM 1333 C CA . LEU A 1 171 ? -2.256 9.869 -6.380 1.00 91.25 171 LEU A CA 1
ATOM 1334 C C . LEU A 1 171 ? -2.795 10.894 -7.394 1.00 91.25 171 LEU A C 1
ATOM 1336 O O . LEU A 1 171 ? -1.991 11.550 -8.059 1.00 91.25 171 LEU A O 1
ATOM 1340 N N . GLN A 1 172 ? -4.117 11.055 -7.526 1.00 92.88 172 GLN A N 1
ATOM 1341 C CA . GLN A 1 172 ? -4.699 12.174 -8.275 1.00 92.88 172 GLN A CA 1
ATOM 1342 C C . GLN A 1 172 ? -4.587 13.494 -7.505 1.00 92.88 172 GLN A C 1
ATOM 1344 O O . GLN A 1 172 ? -4.547 14.548 -8.134 1.00 92.88 172 GLN A O 1
ATOM 1349 N N . ASN A 1 173 ? -4.490 13.452 -6.170 1.00 94.19 173 ASN A N 1
ATOM 1350 C CA . ASN A 1 173 ? -4.212 14.641 -5.374 1.00 94.19 173 ASN A CA 1
ATOM 1351 C C . ASN A 1 173 ? -2.739 15.071 -5.586 1.00 94.19 173 ASN A C 1
ATOM 1353 O O . ASN A 1 173 ? -1.834 14.281 -5.284 1.00 94.19 173 ASN A O 1
ATOM 1357 N N . PRO A 1 174 ? -2.478 16.304 -6.072 1.00 92.88 174 PRO A N 1
ATOM 1358 C CA . PRO A 1 174 ? -1.125 16.797 -6.326 1.00 92.88 174 PRO A CA 1
ATOM 1359 C C . PRO A 1 174 ? -0.199 16.737 -5.106 1.00 92.88 174 PRO A C 1
ATOM 1361 O O . PRO A 1 174 ? 0.937 16.286 -5.236 1.00 92.88 174 PRO A O 1
ATOM 1364 N N . GLU A 1 175 ? -0.693 17.097 -3.920 1.00 93.62 175 GLU A N 1
ATOM 1365 C CA . GLU A 1 175 ? 0.091 17.109 -2.679 1.00 93.62 175 GLU A CA 1
ATOM 1366 C C . GLU A 1 175 ? 0.509 15.687 -2.276 1.00 93.62 175 GLU A C 1
ATOM 1368 O O . GLU A 1 175 ? 1.663 15.414 -1.938 1.00 93.62 175 GLU A O 1
ATOM 1373 N N . VAL A 1 176 ? -0.419 14.731 -2.383 1.00 92.56 176 VAL A N 1
ATOM 1374 C CA . VAL A 1 176 ? -0.142 13.316 -2.091 1.00 92.56 176 VAL A CA 1
ATOM 1375 C C . VAL A 1 176 ? 0.861 12.748 -3.092 1.00 92.56 176 VAL A C 1
ATOM 1377 O O . VAL A 1 176 ? 1.773 12.011 -2.706 1.00 92.56 176 VAL A O 1
ATOM 1380 N N . LYS A 1 177 ? 0.720 13.097 -4.374 1.00 93.50 177 LYS A N 1
ATOM 1381 C CA . LYS A 1 177 ? 1.637 12.674 -5.435 1.00 93.50 177 LYS A CA 1
ATOM 1382 C C . LYS A 1 177 ? 3.044 13.223 -5.214 1.00 93.50 177 LYS A C 1
ATOM 1384 O O . LYS A 1 177 ? 4.010 12.471 -5.353 1.00 93.50 177 LYS A O 1
ATOM 1389 N N . GLU A 1 178 ? 3.169 14.493 -4.848 1.00 93.25 178 GLU A N 1
ATOM 1390 C CA . GLU A 1 178 ? 4.451 15.125 -4.541 1.00 93.25 178 GLU A CA 1
ATOM 1391 C C . GLU A 1 178 ? 5.100 14.498 -3.306 1.00 93.25 178 GLU A C 1
ATOM 1393 O O . GLU A 1 178 ? 6.256 14.074 -3.363 1.00 93.25 178 GLU A O 1
ATOM 1398 N N . ARG A 1 179 ? 4.345 14.322 -2.217 1.00 93.69 179 ARG A N 1
ATOM 1399 C CA . ARG A 1 179 ? 4.828 13.639 -1.009 1.00 93.69 179 ARG A CA 1
ATOM 1400 C C . ARG A 1 179 ? 5.290 12.209 -1.298 1.00 93.69 179 ARG A C 1
ATOM 1402 O O . ARG A 1 179 ? 6.305 11.756 -0.770 1.00 93.69 179 ARG A O 1
ATOM 1409 N N . HIS A 1 180 ? 4.552 11.480 -2.130 1.00 89.31 180 HIS A N 1
ATOM 1410 C CA . HIS A 1 180 ? 4.952 10.143 -2.554 1.00 89.31 180 HIS A CA 1
ATOM 1411 C C . HIS A 1 180 ? 6.240 10.189 -3.390 1.00 89.31 180 HIS A C 1
ATOM 1413 O O . HIS A 1 180 ? 7.171 9.432 -3.122 1.00 89.31 180 HIS A O 1
ATOM 1419 N N . SER A 1 181 ? 6.318 11.097 -4.368 1.00 90.31 181 SER A N 1
ATOM 1420 C CA . SER A 1 181 ? 7.491 11.277 -5.232 1.00 90.31 181 SER A CA 1
ATOM 1421 C C . SER A 1 181 ? 8.746 11.618 -4.427 1.00 90.31 181 SER A C 1
ATOM 1423 O O . SER A 1 181 ? 9.758 10.928 -4.533 1.00 90.31 181 SER A O 1
ATOM 1425 N N . THR A 1 182 ? 8.668 12.624 -3.556 1.00 92.44 182 THR A N 1
ATOM 1426 C CA . THR A 1 182 ? 9.762 13.027 -2.659 1.00 92.44 182 THR A CA 1
ATOM 1427 C C . THR A 1 182 ? 10.181 11.894 -1.729 1.00 92.44 182 THR A C 1
ATOM 1429 O O . THR A 1 182 ? 11.371 11.625 -1.594 1.00 92.44 182 THR A O 1
ATOM 1432 N N . GLY A 1 183 ? 9.231 11.156 -1.148 1.00 91.69 183 GLY A N 1
ATOM 1433 C CA . GLY A 1 183 ? 9.529 9.977 -0.334 1.00 91.69 183 GLY A CA 1
ATOM 1434 C C . GLY A 1 183 ? 10.296 8.899 -1.106 1.00 91.69 183 GLY A C 1
ATOM 1435 O O . GLY A 1 183 ? 11.275 8.347 -0.595 1.00 91.69 183 GLY A O 1
ATOM 1436 N N . VAL A 1 184 ? 9.898 8.636 -2.354 1.00 88.62 184 VAL A N 1
ATOM 1437 C CA . VAL A 1 184 ? 10.610 7.714 -3.245 1.00 88.62 184 VAL A CA 1
ATOM 1438 C C . VAL A 1 184 ? 12.007 8.250 -3.554 1.00 88.62 184 VAL A C 1
ATOM 1440 O O . VAL A 1 184 ? 12.977 7.535 -3.307 1.00 88.62 184 VAL A O 1
ATOM 1443 N N . HIS A 1 185 ? 12.149 9.495 -4.012 1.00 86.69 185 HIS A N 1
ATOM 1444 C CA . HIS A 1 185 ? 13.449 10.103 -4.316 1.00 86.69 185 HIS A CA 1
ATOM 1445 C C . HIS A 1 185 ? 14.402 10.080 -3.116 1.00 86.69 185 HIS A C 1
ATOM 1447 O O . HIS A 1 185 ? 15.537 9.624 -3.245 1.00 86.69 185 HIS A O 1
ATOM 1453 N N . ASN A 1 186 ? 13.919 10.449 -1.930 1.00 89.62 186 ASN A N 1
ATOM 1454 C CA . ASN A 1 186 ? 14.701 10.408 -0.698 1.00 89.62 186 ASN A CA 1
ATOM 1455 C C . ASN A 1 186 ? 15.138 8.984 -0.346 1.00 89.62 186 ASN A C 1
ATOM 1457 O O . ASN A 1 186 ? 16.237 8.789 0.160 1.00 89.62 186 ASN A O 1
ATOM 1461 N N . SER A 1 187 ? 14.314 7.970 -0.629 1.00 84.56 187 SER A N 1
ATOM 1462 C CA . SER A 1 187 ? 14.709 6.573 -0.419 1.00 84.56 187 SER A CA 1
ATOM 1463 C C . SER A 1 187 ? 15.836 6.124 -1.355 1.00 84.56 187 SER A C 1
ATOM 1465 O O . SER A 1 187 ? 16.688 5.350 -0.931 1.00 84.56 187 SER A O 1
ATOM 1467 N N . TRP A 1 188 ? 15.876 6.642 -2.588 1.00 81.06 188 TRP A N 1
ATOM 1468 C CA . TRP A 1 188 ? 16.940 6.365 -3.561 1.00 81.06 188 TRP A CA 1
ATOM 1469 C C . TRP A 1 188 ? 18.223 7.154 -3.293 1.00 81.06 188 TRP A C 1
ATOM 1471 O O . TRP A 1 188 ? 19.298 6.689 -3.659 1.00 81.06 188 TRP A O 1
ATOM 1481 N N . ALA A 1 189 ? 18.117 8.324 -2.661 1.00 86.75 189 ALA A N 1
ATOM 1482 C CA . ALA A 1 189 ? 19.256 9.163 -2.293 1.00 86.75 189 ALA A CA 1
ATOM 1483 C C . ALA A 1 189 ? 20.012 8.657 -1.051 1.00 86.75 189 ALA A C 1
ATOM 1485 O O . ALA A 1 189 ? 21.117 9.117 -0.775 1.00 86.75 189 ALA A O 1
ATOM 1486 N N . LYS A 1 190 ? 19.435 7.717 -0.288 1.00 87.75 190 LYS A N 1
ATOM 1487 C CA . LYS A 1 190 ? 20.102 7.125 0.877 1.00 87.75 190 LYS A CA 1
ATOM 1488 C C . LYS A 1 190 ? 21.344 6.332 0.441 1.00 87.75 190 LYS A C 1
ATOM 1490 O O . LYS A 1 190 ? 21.205 5.420 -0.380 1.00 87.75 190 LYS A O 1
ATOM 1495 N N . PRO A 1 191 ? 22.529 6.610 1.018 1.00 84.88 191 PRO A N 1
ATOM 1496 C CA . PRO A 1 191 ? 23.740 5.851 0.718 1.00 84.88 191 PRO A CA 1
ATOM 1497 C C . PRO A 1 191 ? 23.544 4.350 0.971 1.00 84.88 191 PRO A C 1
ATOM 1499 O O . PRO A 1 191 ? 22.972 3.958 1.989 1.00 84.88 191 PRO A O 1
ATOM 1502 N N . GLY A 1 192 ? 23.990 3.498 0.047 1.00 87.75 192 GLY A N 1
ATOM 1503 C CA . GLY A 1 192 ? 23.918 2.040 0.178 1.00 87.75 192 GLY A CA 1
ATOM 1504 C C . GLY A 1 192 ? 22.552 1.416 -0.145 1.00 87.75 192 GLY A C 1
ATOM 1505 O O . GLY A 1 192 ? 22.481 0.221 -0.425 1.00 87.75 192 GLY A O 1
ATOM 1506 N N . GLU A 1 193 ? 21.448 2.173 -0.123 1.00 86.56 193 GLU A N 1
ATOM 1507 C CA . GLU A 1 193 ? 20.114 1.635 -0.446 1.00 86.56 193 GLU A CA 1
ATOM 1508 C C . GLU A 1 193 ? 19.979 1.298 -1.932 1.00 86.56 193 GLU A C 1
ATOM 1510 O O . GLU A 1 193 ? 19.330 0.314 -2.298 1.00 86.56 193 GLU A O 1
ATOM 1515 N N . ARG A 1 194 ? 20.607 2.098 -2.798 1.00 85.38 194 ARG A N 1
ATOM 1516 C CA . ARG A 1 194 ? 20.621 1.852 -4.240 1.00 85.38 194 ARG A CA 1
ATOM 1517 C C . ARG A 1 194 ? 21.394 0.576 -4.561 1.00 85.38 194 ARG A C 1
ATOM 1519 O O . ARG A 1 194 ? 20.891 -0.257 -5.311 1.00 85.38 194 ARG A O 1
ATOM 1526 N N . GLU A 1 195 ? 22.562 0.401 -3.955 1.00 88.31 195 GLU A N 1
ATOM 1527 C CA . GLU A 1 195 ? 23.427 -0.767 -4.120 1.00 88.31 195 GLU A CA 1
ATOM 1528 C C . GLU A 1 195 ? 22.718 -2.039 -3.643 1.00 88.31 195 GLU A C 1
ATOM 1530 O O . GLU A 1 195 ? 22.587 -2.982 -4.420 1.00 88.31 195 GLU A O 1
ATOM 1535 N N . LYS A 1 196 ? 22.141 -2.029 -2.431 1.00 90.44 196 LYS A N 1
ATOM 1536 C CA . LYS A 1 196 ? 21.368 -3.164 -1.888 1.00 90.44 196 LYS A CA 1
ATOM 1537 C C . LYS A 1 196 ? 20.203 -3.570 -2.788 1.00 90.44 196 LYS A C 1
ATOM 1539 O O . LYS A 1 196 ? 19.927 -4.755 -2.966 1.00 90.44 196 LYS A O 1
ATOM 1544 N N . ARG A 1 197 ? 19.489 -2.597 -3.366 1.00 88.69 197 ARG A N 1
ATOM 1545 C CA . ARG A 1 197 ? 18.376 -2.873 -4.290 1.00 88.69 197 ARG A CA 1
ATOM 1546 C C . ARG A 1 197 ? 18.867 -3.476 -5.596 1.00 88.69 197 ARG A C 1
ATOM 1548 O O . ARG A 1 197 ? 18.253 -4.422 -6.082 1.00 88.69 197 ARG A O 1
ATOM 1555 N N . ILE A 1 198 ? 19.948 -2.939 -6.160 1.00 88.38 198 ILE A N 1
ATOM 1556 C CA . ILE A 1 198 ? 20.561 -3.481 -7.376 1.00 88.38 198 ILE A CA 1
ATOM 1557 C C . ILE A 1 198 ? 21.022 -4.915 -7.122 1.00 88.38 198 ILE A C 1
ATOM 1559 O O . ILE A 1 198 ? 20.695 -5.796 -7.911 1.00 88.38 198 ILE A O 1
ATOM 1563 N N . GLU A 1 199 ? 21.701 -5.170 -6.007 1.00 92.31 199 GLU A N 1
ATOM 1564 C CA . GLU A 1 199 ? 22.134 -6.509 -5.618 1.00 92.31 199 GLU A CA 1
ATOM 1565 C C . GLU A 1 199 ? 20.946 -7.466 -5.484 1.00 92.31 199 GLU A C 1
ATOM 1567 O O . GLU A 1 199 ? 20.948 -8.527 -6.102 1.00 92.31 199 GLU A O 1
ATOM 1572 N N . ALA A 1 200 ? 19.878 -7.069 -4.788 1.00 91.75 200 ALA A N 1
ATOM 1573 C CA . ALA A 1 200 ? 18.669 -7.883 -4.674 1.00 91.75 200 ALA A CA 1
ATOM 1574 C C . ALA A 1 200 ? 18.042 -8.212 -6.043 1.00 91.75 200 ALA A C 1
ATOM 1576 O O . ALA A 1 200 ? 17.581 -9.333 -6.261 1.00 91.75 200 ALA A O 1
ATOM 1577 N N . ILE A 1 201 ? 18.049 -7.263 -6.988 1.00 88.94 201 ILE A N 1
ATOM 1578 C CA . ILE A 1 201 ? 17.574 -7.486 -8.363 1.00 88.94 201 ILE A CA 1
ATOM 1579 C C . ILE A 1 201 ? 18.496 -8.458 -9.108 1.00 88.94 201 ILE A C 1
ATOM 1581 O O . ILE A 1 201 ? 18.008 -9.351 -9.803 1.00 88.94 201 ILE A O 1
ATOM 1585 N N . LEU A 1 202 ? 19.816 -8.298 -8.982 1.00 90.50 202 LEU A N 1
ATOM 1586 C CA . LEU A 1 202 ? 20.795 -9.188 -9.606 1.00 90.50 202 LEU A CA 1
ATOM 1587 C C . LEU A 1 202 ? 20.644 -10.617 -9.079 1.00 90.50 202 LEU A C 1
ATOM 1589 O O . LEU A 1 202 ? 20.552 -11.538 -9.885 1.00 90.50 202 LEU A O 1
ATOM 1593 N N . GLN A 1 203 ? 20.523 -10.786 -7.761 1.00 91.69 203 GLN A N 1
ATOM 1594 C CA . GLN A 1 203 ? 20.282 -12.074 -7.107 1.00 91.69 203 GLN A CA 1
ATOM 1595 C C . GLN A 1 203 ? 18.962 -12.701 -7.571 1.00 91.69 203 GLN A C 1
ATOM 1597 O O . GLN A 1 203 ? 18.931 -13.856 -7.988 1.00 91.69 203 GLN A O 1
ATOM 1602 N N . ALA A 1 204 ? 17.869 -11.932 -7.610 1.00 88.44 204 ALA A N 1
ATOM 1603 C CA . ALA A 1 204 ? 16.589 -12.430 -8.114 1.00 88.44 204 ALA A CA 1
ATOM 1604 C C . ALA A 1 204 ? 16.667 -12.878 -9.587 1.00 88.44 204 ALA A C 1
ATOM 1606 O O . ALA A 1 204 ? 16.043 -13.869 -9.964 1.00 88.44 204 ALA A O 1
ATOM 1607 N N . ASN A 1 205 ? 17.456 -12.190 -10.416 1.00 88.50 205 ASN A N 1
ATOM 1608 C CA . ASN A 1 205 ? 17.659 -12.539 -11.824 1.00 88.50 205 ASN A CA 1
ATOM 1609 C C . ASN A 1 205 ? 18.582 -13.751 -12.048 1.00 88.50 205 ASN A C 1
ATOM 1611 O O . ASN A 1 205 ? 18.640 -14.242 -13.179 1.00 88.50 205 ASN A O 1
ATOM 1615 N N . GLN A 1 206 ? 19.276 -14.248 -11.017 1.00 91.62 206 GLN A N 1
ATOM 1616 C CA . GLN A 1 206 ? 19.977 -15.536 -11.090 1.00 91.62 206 GLN A CA 1
ATOM 1617 C C . GLN A 1 206 ? 18.990 -16.708 -11.140 1.00 91.62 206 GLN A C 1
ATOM 1619 O O . GLN A 1 206 ? 19.298 -17.738 -11.734 1.00 91.62 206 GLN A O 1
ATOM 1624 N N . ASN A 1 207 ? 17.783 -16.545 -10.584 1.00 93.38 207 ASN A N 1
ATOM 1625 C CA . ASN A 1 207 ? 16.736 -17.551 -10.699 1.00 93.38 207 ASN A CA 1
ATOM 1626 C C . ASN A 1 207 ? 16.191 -17.584 -12.149 1.00 93.38 207 ASN A C 1
ATOM 1628 O O . ASN A 1 207 ? 15.625 -16.585 -12.619 1.00 93.38 207 ASN A O 1
ATOM 1632 N N . PRO A 1 208 ? 16.314 -18.721 -12.865 1.00 91.19 208 PRO A N 1
ATOM 1633 C CA . PRO A 1 208 ? 15.922 -18.821 -14.268 1.00 91.19 208 PRO A CA 1
ATOM 1634 C C . PRO A 1 208 ? 14.419 -18.613 -14.487 1.00 91.19 208 PRO A C 1
ATOM 1636 O O . PRO A 1 208 ? 14.039 -18.012 -15.492 1.00 91.19 208 PRO A O 1
ATOM 1639 N N . GLU A 1 209 ? 13.559 -19.022 -13.550 1.00 92.31 209 GLU A N 1
ATOM 1640 C CA . GLU A 1 209 ? 12.113 -18.809 -13.659 1.00 92.31 209 GLU A CA 1
ATOM 1641 C C . GLU A 1 209 ? 11.745 -17.331 -13.531 1.00 92.31 209 GLU A C 1
ATOM 1643 O O . GLU A 1 209 ? 10.953 -16.807 -14.317 1.00 92.31 209 GLU A O 1
ATOM 1648 N N . VAL A 1 210 ? 12.340 -16.636 -12.557 1.00 90.00 210 VAL A N 1
ATOM 1649 C CA . VAL A 1 210 ? 12.129 -15.194 -12.358 1.00 90.00 210 VAL A CA 1
ATOM 1650 C C . VAL A 1 210 ? 12.593 -14.433 -13.594 1.00 90.00 210 VAL A C 1
ATOM 1652 O O . VAL A 1 210 ? 11.859 -13.598 -14.128 1.00 90.00 210 VAL A O 1
ATOM 1655 N N . ARG A 1 211 ? 13.778 -14.778 -14.111 1.00 91.31 211 ARG A N 1
ATOM 1656 C CA . ARG A 1 211 ? 14.311 -14.194 -15.340 1.00 91.31 211 ARG A CA 1
ATOM 1657 C C . ARG A 1 211 ? 13.392 -14.456 -16.533 1.00 91.31 211 ARG A C 1
ATOM 1659 O O . ARG A 1 211 ? 13.083 -13.517 -17.266 1.00 91.31 211 ARG A O 1
ATOM 1666 N N . ALA A 1 212 ? 12.914 -15.685 -16.720 1.00 91.69 212 ALA A N 1
ATOM 1667 C CA . ALA A 1 212 ? 11.996 -16.031 -17.804 1.00 91.69 212 ALA A CA 1
ATOM 1668 C C . ALA A 1 212 ? 10.681 -15.239 -17.717 1.00 91.69 212 ALA A C 1
ATOM 1670 O O . ALA A 1 212 ? 10.227 -14.695 -18.726 1.00 91.69 212 ALA A O 1
ATOM 1671 N N . ARG A 1 213 ? 10.109 -15.084 -16.512 1.00 92.75 213 ARG A N 1
ATOM 1672 C CA . ARG A 1 213 ? 8.912 -14.254 -16.280 1.00 92.75 213 ARG A CA 1
ATOM 1673 C C . ARG A 1 213 ? 9.157 -12.788 -16.632 1.00 92.75 213 ARG A C 1
ATOM 1675 O O . ARG A 1 213 ? 8.341 -12.200 -17.340 1.00 92.75 213 ARG A O 1
ATOM 1682 N N . HIS A 1 214 ? 10.282 -12.208 -16.207 1.00 88.44 214 HIS A N 1
ATOM 1683 C CA . HIS A 1 214 ? 10.649 -10.835 -16.568 1.00 88.44 214 HIS A CA 1
ATOM 1684 C C . HIS A 1 214 ? 10.832 -10.660 -18.080 1.00 88.44 214 HIS A C 1
ATOM 1686 O O . HIS A 1 214 ? 10.327 -9.693 -18.649 1.00 88.44 214 HIS A O 1
ATOM 1692 N N . VAL A 1 215 ? 11.510 -11.593 -18.754 1.00 91.94 215 VAL A N 1
ATOM 1693 C CA . VAL A 1 215 ? 11.689 -11.559 -20.215 1.00 91.94 215 VAL A CA 1
ATOM 1694 C C . VAL A 1 215 ? 10.340 -11.650 -20.929 1.00 91.94 215 VAL A C 1
ATOM 1696 O O . VAL A 1 215 ? 10.077 -10.856 -21.831 1.00 91.94 215 VAL A O 1
ATOM 1699 N N . ALA A 1 216 ? 9.462 -12.565 -20.513 1.00 91.88 216 ALA A N 1
ATOM 1700 C CA . ALA A 1 216 ? 8.133 -12.723 -21.098 1.00 91.88 216 ALA A CA 1
ATOM 1701 C C . ALA A 1 216 ? 7.264 -11.471 -20.901 1.00 91.88 216 ALA A C 1
ATOM 1703 O O . ALA A 1 216 ? 6.632 -11.008 -21.851 1.00 91.88 216 ALA A O 1
ATOM 1704 N N . ALA A 1 217 ? 7.270 -10.890 -19.698 1.00 92.12 217 ALA A N 1
ATOM 1705 C CA . ALA A 1 217 ? 6.558 -9.650 -19.404 1.00 92.12 217 ALA A CA 1
ATOM 1706 C C . ALA A 1 217 ? 7.087 -8.484 -20.252 1.00 92.12 217 ALA A C 1
ATOM 1708 O O . ALA A 1 217 ? 6.307 -7.810 -20.919 1.00 92.12 217 ALA A O 1
ATOM 1709 N N . ASN A 1 218 ? 8.409 -8.302 -20.318 1.00 91.94 218 ASN A N 1
ATOM 1710 C CA . ASN A 1 218 ? 9.019 -7.267 -21.151 1.00 91.94 218 ASN A CA 1
ATOM 1711 C C . ASN A 1 218 ? 8.708 -7.467 -22.636 1.00 91.94 218 ASN A C 1
ATOM 1713 O O . ASN A 1 218 ? 8.403 -6.500 -23.328 1.00 91.94 218 ASN A O 1
ATOM 1717 N N . ARG A 1 219 ? 8.721 -8.709 -23.134 1.00 92.06 219 ARG A N 1
ATOM 1718 C CA . ARG A 1 219 ? 8.355 -9.009 -24.524 1.00 92.06 219 ARG A CA 1
ATOM 1719 C C . ARG A 1 219 ? 6.907 -8.620 -24.819 1.00 92.06 219 ARG A C 1
ATOM 1721 O O . ARG A 1 219 ? 6.669 -8.013 -25.857 1.00 92.06 219 ARG A O 1
ATOM 1728 N N . LYS A 1 220 ? 5.968 -8.904 -23.908 1.00 92.12 220 LYS A N 1
ATOM 1729 C CA . LYS A 1 220 ? 4.566 -8.468 -24.026 1.00 92.12 220 LYS A CA 1
ATOM 1730 C C . LYS A 1 220 ? 4.457 -6.942 -24.045 1.00 92.12 220 LYS A C 1
ATOM 1732 O O . LYS A 1 220 ? 3.880 -6.396 -24.975 1.00 92.12 220 LYS A O 1
ATOM 1737 N N . THR A 1 221 ? 5.090 -6.255 -23.096 1.00 90.56 221 THR A N 1
ATOM 1738 C CA . THR A 1 221 ? 5.085 -4.784 -23.030 1.00 90.56 221 THR A CA 1
ATOM 1739 C C . THR A 1 221 ? 5.702 -4.140 -24.272 1.00 90.56 221 THR A C 1
ATOM 1741 O O . THR A 1 221 ? 5.223 -3.118 -24.743 1.00 90.56 221 THR A O 1
ATOM 1744 N N . HIS A 1 222 ? 6.771 -4.718 -24.826 1.00 86.56 222 HIS A N 1
ATOM 1745 C CA . HIS A 1 222 ? 7.399 -4.213 -26.049 1.00 86.56 222 HIS A CA 1
ATOM 1746 C C . HIS A 1 222 ? 6.593 -4.533 -27.315 1.00 86.56 222 HIS A C 1
ATOM 1748 O O . HIS A 1 222 ? 6.757 -3.834 -28.312 1.00 86.56 222 HIS A O 1
ATOM 1754 N N . ALA A 1 223 ? 5.759 -5.574 -27.296 1.00 92.56 223 ALA A N 1
ATOM 1755 C CA . ALA A 1 223 ? 4.860 -5.925 -28.393 1.00 92.56 223 ALA A CA 1
ATOM 1756 C C . ALA A 1 223 ? 3.558 -5.104 -28.386 1.00 92.56 223 ALA A C 1
ATOM 1758 O O . ALA A 1 223 ? 2.894 -5.038 -29.413 1.00 92.56 223 ALA A O 1
ATOM 1759 N N . ASP A 1 224 ? 3.207 -4.476 -27.259 1.00 93.38 224 ASP A N 1
ATOM 1760 C CA . ASP A 1 224 ? 2.022 -3.626 -27.130 1.00 93.38 224 ASP A CA 1
ATOM 1761 C C . ASP A 1 224 ? 2.104 -2.410 -28.084 1.00 93.38 224 ASP A C 1
ATOM 1763 O O . ASP A 1 224 ? 3.004 -1.569 -27.930 1.00 93.38 224 ASP A O 1
ATOM 1767 N N . PRO A 1 225 ? 1.166 -2.267 -29.044 1.00 93.75 225 PRO A N 1
ATOM 1768 C CA . PRO A 1 225 ? 1.155 -1.159 -29.998 1.00 93.75 225 PRO A CA 1
ATOM 1769 C C . PRO A 1 225 ? 1.102 0.219 -29.333 1.00 93.75 225 PRO A C 1
ATOM 1771 O O . PRO A 1 225 ? 1.707 1.170 -29.828 1.00 93.75 225 PRO A O 1
ATOM 1774 N N . THR A 1 226 ? 0.427 0.345 -28.187 1.00 94.56 226 THR A N 1
ATOM 1775 C CA . THR A 1 226 ? 0.303 1.619 -27.466 1.00 94.56 226 THR A CA 1
ATOM 1776 C C . THR A 1 226 ? 1.646 2.057 -26.884 1.00 94.56 226 THR A C 1
ATOM 1778 O O . THR A 1 226 ? 2.005 3.237 -26.927 1.00 94.56 226 THR A O 1
ATOM 1781 N N . VAL A 1 227 ? 2.431 1.102 -26.381 1.00 92.31 227 VAL A N 1
ATOM 1782 C CA . VAL A 1 227 ? 3.782 1.340 -25.867 1.00 92.31 227 VAL A CA 1
ATOM 1783 C C . VAL A 1 227 ? 4.739 1.636 -27.017 1.00 92.31 227 VAL A C 1
ATOM 1785 O O . VAL A 1 227 ? 5.566 2.542 -26.898 1.00 92.31 227 VAL A O 1
ATOM 1788 N N . GLN A 1 228 ? 4.618 0.921 -28.140 1.00 92.38 228 GLN A N 1
ATOM 1789 C CA . GLN A 1 228 ? 5.412 1.186 -29.341 1.00 92.38 228 GLN A CA 1
ATOM 1790 C C . GLN A 1 228 ? 5.158 2.592 -29.888 1.00 92.38 228 GLN A C 1
ATOM 1792 O O . GLN A 1 228 ? 6.117 3.329 -30.107 1.00 92.38 228 GLN A O 1
ATOM 1797 N N . ALA A 1 229 ? 3.893 2.998 -30.022 1.00 92.69 229 ALA A N 1
ATOM 1798 C CA . ALA A 1 229 ? 3.516 4.329 -30.484 1.00 92.69 229 ALA A CA 1
ATOM 1799 C C . ALA A 1 229 ? 4.048 5.430 -29.554 1.00 92.69 229 ALA A C 1
ATOM 1801 O O . ALA A 1 229 ? 4.663 6.387 -30.020 1.00 92.69 229 ALA A O 1
ATOM 1802 N N . LYS A 1 230 ? 3.905 5.267 -28.230 1.00 93.69 230 LYS A N 1
ATOM 1803 C CA . LYS A 1 230 ? 4.464 6.214 -27.247 1.00 93.69 230 LYS A CA 1
ATOM 1804 C C . LYS A 1 230 ? 5.982 6.331 -27.361 1.00 93.69 230 LYS A C 1
ATOM 1806 O O . LYS A 1 230 ? 6.513 7.436 -27.333 1.00 93.69 230 LYS A O 1
ATOM 1811 N N . ARG A 1 231 ? 6.693 5.210 -27.516 1.00 90.19 231 ARG A N 1
ATOM 1812 C CA . ARG A 1 231 ? 8.151 5.228 -27.713 1.00 90.19 231 ARG A CA 1
ATOM 1813 C C . ARG A 1 231 ? 8.531 5.895 -29.031 1.00 90.19 231 ARG A C 1
ATOM 1815 O O . ARG A 1 231 ? 9.439 6.718 -29.035 1.00 90.19 231 ARG A O 1
ATOM 1822 N N . ALA A 1 232 ? 7.832 5.586 -30.121 1.00 91.50 232 ALA A N 1
ATOM 1823 C CA . ALA A 1 232 ? 8.056 6.221 -31.415 1.00 91.50 232 ALA A CA 1
ATOM 1824 C C . ALA A 1 232 ? 7.848 7.741 -31.340 1.00 91.50 232 ALA A C 1
ATOM 1826 O O . ALA A 1 232 ? 8.688 8.479 -31.839 1.00 91.50 232 ALA A O 1
ATOM 1827 N N . ALA A 1 233 ? 6.805 8.211 -30.647 1.00 92.81 233 ALA A N 1
ATOM 1828 C CA . ALA A 1 233 ? 6.550 9.635 -30.435 1.00 92.81 233 ALA A CA 1
ATOM 1829 C C . ALA A 1 233 ? 7.680 10.328 -29.653 1.00 92.81 233 ALA A C 1
ATOM 1831 O O . ALA A 1 233 ? 8.133 11.395 -30.057 1.00 92.81 233 ALA A O 1
ATOM 1832 N N . VAL A 1 234 ? 8.206 9.695 -28.595 1.00 92.75 234 VAL A N 1
ATOM 1833 C CA . VAL A 1 234 ? 9.370 10.218 -27.852 1.00 92.75 234 VAL A CA 1
ATOM 1834 C C . VAL A 1 234 ? 10.597 10.344 -28.760 1.00 92.75 234 VAL A C 1
ATOM 1836 O O . VAL A 1 234 ? 11.283 11.357 -28.729 1.00 92.75 234 VAL A O 1
ATOM 1839 N N . PHE A 1 235 ? 10.867 9.351 -29.611 1.00 89.69 235 PHE A N 1
ATOM 1840 C CA . PHE A 1 235 ? 11.968 9.432 -30.579 1.00 89.69 235 PHE A CA 1
ATOM 1841 C C . PHE A 1 235 ? 11.665 10.333 -31.783 1.00 89.69 235 PHE A C 1
ATOM 1843 O O . PHE A 1 235 ? 12.594 10.708 -32.494 1.00 89.69 235 PHE A O 1
ATOM 1850 N N . ALA A 1 236 ? 10.407 10.695 -32.028 1.00 92.25 236 ALA A N 1
ATOM 1851 C CA . ALA A 1 236 ? 10.022 11.670 -33.041 1.00 92.25 236 ALA A CA 1
ATOM 1852 C C . ALA A 1 236 ? 10.170 13.114 -32.535 1.00 92.25 236 ALA A C 1
ATOM 1854 O O . ALA A 1 236 ? 10.363 14.006 -33.358 1.00 92.25 236 ALA A O 1
ATOM 1855 N N . ASP A 1 237 ? 10.173 13.354 -31.224 1.00 93.56 237 ASP A N 1
ATOM 1856 C CA . ASP A 1 237 ? 10.450 14.672 -30.645 1.00 93.56 237 ASP A CA 1
ATOM 1857 C C . ASP A 1 237 ? 11.890 15.134 -30.985 1.00 93.56 237 ASP A C 1
ATOM 1859 O O . ASP A 1 237 ? 12.864 14.456 -30.621 1.00 93.56 237 ASP A O 1
ATOM 1863 N N . PRO A 1 238 ? 12.063 16.265 -31.700 1.00 92.69 238 PRO A N 1
ATOM 1864 C CA . PRO A 1 238 ? 13.378 16.810 -32.030 1.00 92.69 238 PRO A CA 1
ATOM 1865 C C . PRO A 1 238 ? 14.239 17.128 -30.801 1.00 92.69 238 PRO A C 1
ATOM 1867 O O . PRO A 1 238 ? 15.432 16.819 -30.809 1.00 92.69 238 PRO A O 1
ATOM 1870 N N . LEU A 1 239 ? 13.648 17.677 -29.732 1.00 93.31 239 LEU A N 1
ATOM 1871 C CA . LEU A 1 239 ? 14.389 18.073 -28.528 1.00 93.31 239 LEU A CA 1
ATOM 1872 C C . LEU A 1 239 ? 14.942 16.851 -27.799 1.00 93.31 239 LEU A C 1
ATOM 1874 O O . LEU A 1 239 ? 16.088 16.843 -27.340 1.00 93.31 239 LEU A O 1
ATOM 1878 N N . PHE A 1 240 ? 14.142 15.788 -27.713 1.00 93.94 240 PHE A N 1
ATOM 1879 C CA . PHE A 1 240 ? 14.603 14.522 -27.161 1.00 93.94 240 PHE A CA 1
ATOM 1880 C C . PHE A 1 240 ? 15.730 13.923 -28.008 1.00 93.94 240 PHE A C 1
ATOM 1882 O O . PHE A 1 240 ? 16.751 13.511 -27.455 1.00 93.94 240 PHE A O 1
ATOM 1889 N N . ARG A 1 241 ? 15.584 13.902 -29.342 1.00 92.56 241 ARG A N 1
ATOM 1890 C CA . ARG A 1 241 ? 16.616 13.378 -30.252 1.00 92.56 241 ARG A CA 1
ATOM 1891 C C . ARG A 1 241 ? 17.945 14.101 -30.095 1.00 92.56 241 ARG A C 1
ATOM 1893 O O . ARG A 1 241 ? 18.980 13.440 -30.027 1.00 92.56 241 ARG A O 1
ATOM 1900 N N . GLU A 1 242 ? 17.921 15.425 -30.006 1.00 92.31 242 GLU A N 1
ATOM 1901 C CA . GLU A 1 242 ? 19.123 16.232 -29.817 1.00 92.31 242 GLU A CA 1
ATOM 1902 C C . GLU A 1 242 ? 19.794 15.932 -28.471 1.00 92.31 242 GLU A C 1
ATOM 1904 O O . GLU A 1 242 ? 20.977 15.585 -28.438 1.00 92.31 242 GLU A O 1
ATOM 1909 N N . ARG A 1 243 ? 19.033 15.957 -27.367 1.00 94.62 243 ARG A N 1
ATOM 1910 C CA . ARG A 1 243 ? 19.547 15.634 -26.023 1.00 94.62 243 ARG A CA 1
ATOM 1911 C C . ARG A 1 243 ? 20.122 14.223 -25.958 1.00 94.62 243 ARG A C 1
ATOM 1913 O O . ARG A 1 243 ? 21.212 14.020 -25.425 1.00 94.62 243 ARG A O 1
ATOM 1920 N N . HIS A 1 244 ? 19.417 13.250 -26.529 1.00 91.62 244 HIS A N 1
ATOM 1921 C CA . HIS A 1 244 ? 19.860 11.862 -26.575 1.00 91.62 244 HIS A CA 1
ATOM 1922 C C . HIS A 1 244 ? 21.136 11.704 -27.419 1.00 91.62 244 HIS A C 1
ATOM 1924 O O . HIS A 1 244 ? 22.066 11.005 -27.010 1.00 91.62 244 HIS A O 1
ATOM 1930 N N . ALA A 1 245 ? 21.222 12.368 -28.577 1.00 91.31 245 ALA A N 1
ATOM 1931 C CA . ALA A 1 245 ? 22.414 12.357 -29.421 1.00 91.31 245 ALA A CA 1
ATOM 1932 C C . ALA A 1 245 ? 23.615 13.019 -28.727 1.00 91.31 245 ALA A C 1
ATOM 1934 O O . ALA A 1 245 ? 24.713 12.461 -28.754 1.00 91.31 245 ALA A O 1
ATOM 1935 N N . ALA A 1 246 ? 23.410 14.158 -28.061 1.00 91.69 246 ALA A N 1
ATOM 1936 C CA . ALA A 1 246 ? 24.440 14.853 -27.293 1.00 91.69 246 ALA A CA 1
ATOM 1937 C C . ALA A 1 246 ? 24.958 13.996 -26.129 1.00 91.69 246 ALA A C 1
ATOM 1939 O O . ALA A 1 246 ? 26.170 13.817 -25.993 1.00 91.69 246 ALA A O 1
ATOM 1940 N N . ALA A 1 247 ? 24.057 13.388 -25.350 1.00 92.31 247 ALA A N 1
ATOM 1941 C CA . ALA A 1 247 ? 24.416 12.477 -24.265 1.00 92.31 247 ALA A CA 1
ATOM 1942 C C . ALA A 1 247 ? 25.187 11.253 -24.782 1.00 92.31 247 ALA A C 1
ATOM 1944 O O . ALA A 1 247 ? 26.223 10.891 -24.228 1.00 92.31 247 ALA A O 1
ATOM 1945 N N . THR A 1 248 ? 24.739 10.661 -25.894 1.00 90.31 248 THR A N 1
ATOM 1946 C CA . THR A 1 248 ? 25.430 9.527 -26.528 1.00 90.31 248 THR A CA 1
ATOM 1947 C C . THR A 1 248 ? 26.824 9.928 -27.013 1.00 90.31 248 THR A C 1
ATOM 1949 O O . THR A 1 248 ? 27.789 9.199 -26.794 1.00 90.31 248 THR A O 1
ATOM 1952 N N . LYS A 1 249 ? 26.960 11.102 -27.642 1.00 90.75 249 LYS A N 1
ATOM 1953 C CA . LYS A 1 249 ? 28.248 11.626 -28.116 1.00 90.75 249 LYS A CA 1
ATOM 1954 C C . LYS A 1 249 ? 29.204 11.904 -26.956 1.00 90.75 249 LYS A C 1
ATOM 1956 O O . LYS A 1 249 ? 30.377 11.566 -27.063 1.00 90.75 249 LYS A O 1
ATOM 1961 N N . SER A 1 250 ? 28.706 12.488 -25.867 1.00 91.00 250 SER A N 1
ATOM 1962 C CA . SER A 1 250 ? 29.477 12.743 -24.647 1.00 91.00 250 SER A CA 1
ATOM 1963 C C . SER A 1 250 ? 29.944 11.437 -23.998 1.00 91.00 250 SER A C 1
ATOM 1965 O O . SER A 1 250 ? 31.136 11.271 -23.750 1.00 91.00 250 SER A O 1
ATOM 1967 N N . ALA A 1 251 ? 29.053 10.452 -23.845 1.00 89.88 251 ALA A N 1
ATOM 1968 C CA . ALA A 1 251 ? 29.412 9.131 -23.332 1.00 89.88 251 ALA A CA 1
ATOM 1969 C C . ALA A 1 251 ? 30.475 8.451 -24.211 1.00 89.88 251 ALA A C 1
ATOM 1971 O O . ALA A 1 251 ? 31.495 7.986 -23.713 1.00 89.88 251 ALA A O 1
ATOM 1972 N N . MET A 1 252 ? 30.296 8.473 -25.534 1.00 89.25 252 MET A N 1
ATOM 1973 C CA . MET A 1 252 ? 31.274 7.933 -26.482 1.00 89.25 252 MET A CA 1
ATOM 1974 C C . MET A 1 252 ? 32.543 8.788 -26.600 1.00 89.25 252 MET A C 1
ATOM 1976 O O . MET A 1 252 ? 33.476 8.376 -27.279 1.00 89.25 252 MET A O 1
ATOM 1980 N N . ALA A 1 253 ? 32.638 9.968 -25.983 1.00 91.62 253 ALA A N 1
ATOM 1981 C CA . ALA A 1 253 ? 33.901 10.694 -25.909 1.00 91.62 253 ALA A CA 1
ATOM 1982 C C . ALA A 1 253 ? 34.871 9.994 -24.945 1.00 91.62 253 ALA A C 1
ATOM 1984 O O . ALA A 1 253 ? 36.059 9.923 -25.264 1.00 91.62 253 ALA A O 1
ATOM 1985 N N . SER A 1 254 ? 34.351 9.396 -23.864 1.00 92.44 254 SER A N 1
ATOM 1986 C CA . SER A 1 254 ? 35.131 8.649 -22.872 1.00 92.44 254 SER A CA 1
ATOM 1987 C C . SER A 1 254 ? 35.843 7.437 -23.498 1.00 92.44 254 SER A C 1
ATOM 1989 O O . SER A 1 254 ? 35.179 6.586 -24.105 1.00 92.44 254 SER A O 1
ATOM 1991 N N . PRO A 1 255 ? 37.179 7.325 -23.349 1.00 90.38 255 PRO A N 1
ATOM 1992 C CA . PRO A 1 255 ? 37.941 6.158 -23.796 1.00 90.38 255 PRO A CA 1
ATOM 1993 C C . PRO A 1 255 ? 37.447 4.847 -23.174 1.00 90.38 255 PRO A C 1
ATOM 1995 O O . PRO A 1 255 ? 37.270 3.866 -23.889 1.00 90.38 255 PRO A O 1
ATOM 1998 N N . GLU A 1 256 ? 37.125 4.856 -21.878 1.00 93.31 256 GLU A N 1
ATOM 1999 C CA . GLU A 1 256 ? 36.648 3.673 -21.150 1.00 93.31 256 GLU A CA 1
ATOM 2000 C C . GLU A 1 256 ? 35.323 3.150 -21.726 1.00 93.31 256 GLU A C 1
ATOM 2002 O O . GLU A 1 256 ? 35.137 1.950 -21.939 1.00 93.31 256 GLU A O 1
ATOM 2007 N N . ILE A 1 257 ? 34.385 4.055 -22.024 1.00 89.75 257 ILE A N 1
ATOM 2008 C CA . ILE A 1 257 ? 33.092 3.679 -22.607 1.00 89.75 257 ILE A CA 1
ATOM 2009 C C . ILE A 1 257 ? 33.288 3.154 -24.030 1.00 89.75 257 ILE A C 1
ATOM 2011 O O . ILE A 1 257 ? 32.706 2.127 -24.385 1.00 89.75 257 ILE A O 1
ATOM 2015 N N . LYS A 1 258 ? 34.126 3.815 -24.840 1.00 90.75 258 LYS A N 1
ATOM 2016 C CA . LYS A 1 258 ? 34.469 3.346 -26.192 1.00 90.75 258 LYS A CA 1
ATOM 2017 C C . LYS A 1 258 ? 35.028 1.928 -26.171 1.00 90.75 258 LYS A C 1
ATOM 2019 O O . LYS A 1 258 ? 34.597 1.105 -26.975 1.00 90.75 258 LYS A O 1
ATOM 2024 N N . GLU A 1 259 ? 35.952 1.647 -25.258 1.00 91.69 259 GLU A N 1
ATOM 2025 C CA . GLU A 1 259 ? 36.578 0.335 -25.123 1.00 91.69 259 GLU A CA 1
ATOM 2026 C C . GLU A 1 259 ? 35.561 -0.733 -24.711 1.00 91.69 259 GLU A C 1
ATOM 2028 O O . GLU A 1 259 ? 35.462 -1.768 -25.368 1.00 91.69 259 GLU A O 1
ATOM 2033 N N . LYS A 1 260 ? 34.714 -0.456 -23.710 1.00 92.81 260 LYS A N 1
ATOM 2034 C CA . LYS A 1 260 ? 33.642 -1.380 -23.293 1.00 92.81 260 LYS A CA 1
ATOM 2035 C C . LYS A 1 260 ? 32.665 -1.684 -24.426 1.00 92.81 260 LYS A C 1
ATOM 2037 O O . LYS A 1 260 ? 32.284 -2.839 -24.621 1.00 92.81 260 LYS A O 1
ATOM 2042 N N . VAL A 1 261 ? 32.266 -0.666 -25.192 1.00 90.19 261 VAL A N 1
ATOM 2043 C CA . VAL A 1 261 ? 31.389 -0.843 -26.358 1.00 90.19 261 VAL A CA 1
ATOM 2044 C C . VAL A 1 261 ? 32.086 -1.677 -27.434 1.00 90.19 261 VAL A C 1
ATOM 2046 O O . VAL A 1 261 ? 31.481 -2.611 -27.960 1.00 90.19 261 VAL A O 1
ATOM 2049 N N . ALA A 1 262 ? 33.356 -1.396 -27.737 1.00 89.44 262 ALA A N 1
ATOM 2050 C CA . ALA A 1 262 ? 34.134 -2.155 -28.713 1.00 89.44 262 ALA A CA 1
ATOM 2051 C C . ALA A 1 262 ? 34.301 -3.626 -28.298 1.00 89.44 262 ALA A C 1
ATOM 2053 O O . ALA A 1 262 ? 34.023 -4.518 -29.097 1.00 89.44 262 ALA A O 1
ATOM 2054 N N . ALA A 1 263 ? 34.663 -3.889 -27.042 1.00 91.12 263 ALA A N 1
ATOM 2055 C CA . ALA A 1 263 ? 34.782 -5.236 -26.490 1.00 91.12 263 ALA A CA 1
ATOM 2056 C C . ALA A 1 263 ? 33.447 -5.996 -26.542 1.00 91.12 263 ALA A C 1
ATOM 2058 O O . ALA A 1 263 ? 33.400 -7.159 -26.948 1.00 91.12 263 ALA A O 1
ATOM 2059 N N . GLY A 1 264 ? 32.340 -5.328 -26.199 1.00 90.38 264 GLY A N 1
ATOM 2060 C CA . GLY A 1 264 ? 30.997 -5.897 -26.306 1.00 90.38 264 GLY A CA 1
ATOM 2061 C C . GLY A 1 264 ? 30.621 -6.259 -27.744 1.00 90.38 264 GLY A C 1
ATOM 2062 O O . GLY A 1 264 ? 30.088 -7.342 -27.988 1.00 90.38 264 GLY A O 1
ATOM 2063 N N . LEU A 1 265 ? 30.945 -5.391 -28.707 1.00 87.38 265 LEU A N 1
ATOM 2064 C CA . LEU A 1 265 ? 30.738 -5.663 -30.129 1.00 87.38 265 LEU A CA 1
ATOM 2065 C C . LEU A 1 265 ? 31.598 -6.837 -30.608 1.00 87.38 265 LEU A C 1
ATOM 2067 O O . LEU A 1 265 ? 31.071 -7.728 -31.266 1.00 87.38 265 LEU A O 1
ATOM 2071 N N . LEU A 1 266 ? 32.883 -6.882 -30.252 1.00 88.88 266 LEU A N 1
ATOM 2072 C CA . LEU A 1 266 ? 33.774 -7.993 -30.604 1.00 88.88 266 LEU A CA 1
ATOM 2073 C C . LEU A 1 266 ? 33.253 -9.327 -30.060 1.00 88.88 266 LEU A C 1
ATOM 2075 O O . LEU A 1 266 ? 33.183 -10.307 -30.799 1.00 88.88 266 LEU A O 1
ATOM 2079 N N . LYS A 1 267 ? 32.797 -9.347 -28.803 1.00 89.25 267 LYS A N 1
ATOM 2080 C CA . LYS A 1 267 ? 32.164 -10.522 -28.191 1.00 89.25 267 LYS A CA 1
ATOM 2081 C C . LYS A 1 267 ? 30.862 -10.914 -28.892 1.00 89.25 267 LYS A C 1
ATOM 2083 O O . LYS A 1 267 ? 30.586 -12.092 -29.069 1.00 89.25 267 LYS A O 1
ATOM 2088 N N . ALA A 1 268 ? 30.051 -9.951 -29.323 1.00 85.06 268 ALA A N 1
ATOM 2089 C CA . ALA A 1 268 ? 28.859 -10.256 -30.110 1.00 85.06 268 ALA A CA 1
ATOM 2090 C C . ALA A 1 268 ? 29.222 -10.871 -31.476 1.00 85.06 268 ALA A C 1
ATOM 2092 O O . ALA A 1 268 ? 28.577 -11.820 -31.916 1.00 85.06 268 ALA A O 1
ATOM 2093 N N . TRP A 1 269 ? 30.276 -10.369 -32.125 1.00 84.56 269 TRP A N 1
ATOM 2094 C CA . TRP A 1 269 ? 30.757 -10.858 -33.420 1.00 84.56 269 TRP A CA 1
ATOM 2095 C C . TRP A 1 269 ? 31.481 -12.207 -33.358 1.00 84.56 269 TRP A C 1
ATOM 2097 O O . TRP A 1 269 ? 31.578 -12.874 -34.390 1.00 84.56 269 TRP A O 1
ATOM 2107 N N . SER A 1 270 ? 31.945 -12.640 -32.181 1.00 87.31 270 SER A N 1
ATOM 2108 C CA . SER A 1 270 ? 32.486 -13.990 -31.992 1.00 87.31 270 SER A CA 1
ATOM 2109 C C . SER A 1 270 ? 31.400 -15.069 -31.920 1.00 87.31 270 SER A C 1
ATOM 2111 O O . SER A 1 270 ? 31.710 -16.242 -32.108 1.00 87.31 270 SER A O 1
ATOM 2113 N N . HIS A 1 271 ? 30.124 -14.705 -31.723 1.00 89.81 271 HIS A N 1
ATOM 2114 C CA . HIS A 1 271 ? 29.007 -15.650 -31.772 1.00 89.81 271 HIS A CA 1
ATOM 2115 C C . HIS A 1 271 ? 28.611 -15.981 -33.231 1.00 89.81 271 HIS A C 1
ATOM 2117 O O . HIS A 1 271 ? 28.086 -15.105 -33.934 1.00 89.81 271 HIS A O 1
ATOM 2123 N N . PRO A 1 272 ? 28.773 -17.241 -33.697 1.00 88.25 272 PRO A N 1
ATOM 2124 C CA . PRO A 1 272 ? 28.540 -17.622 -35.097 1.00 88.25 272 PRO A CA 1
ATOM 2125 C C . PRO A 1 272 ? 27.116 -17.334 -35.587 1.00 88.25 272 PRO A C 1
ATOM 2127 O O . PRO A 1 272 ? 26.923 -16.840 -36.698 1.00 88.25 272 PRO A O 1
ATOM 2130 N N . GLU A 1 273 ? 26.121 -17.565 -34.729 1.00 88.88 273 GLU A N 1
ATOM 2131 C CA . GLU A 1 273 ? 24.704 -17.319 -35.019 1.00 88.88 273 GLU A CA 1
ATOM 2132 C C . GLU A 1 273 ? 24.401 -15.843 -35.300 1.00 88.88 273 GLU A C 1
ATOM 2134 O O . GLU A 1 273 ? 23.657 -15.510 -36.225 1.00 88.88 273 GLU A O 1
ATOM 2139 N N . LEU A 1 274 ? 25.000 -14.929 -34.530 1.00 84.88 274 LEU A N 1
ATOM 2140 C CA . LEU A 1 274 ? 24.821 -13.492 -34.744 1.00 84.88 274 LEU A CA 1
ATOM 2141 C C . LEU A 1 274 ? 25.502 -13.044 -36.037 1.00 84.88 274 LEU A C 1
ATOM 2143 O O . LEU A 1 274 ? 24.927 -12.260 -36.792 1.00 84.88 274 LEU A O 1
ATOM 2147 N N . ARG A 1 275 ? 26.685 -13.592 -36.334 1.00 85.31 275 ARG A N 1
ATOM 2148 C CA . ARG A 1 275 ? 27.401 -13.332 -37.588 1.00 85.31 275 ARG A CA 1
ATOM 2149 C C . ARG A 1 275 ? 26.609 -13.813 -38.804 1.00 85.31 275 ARG A C 1
ATOM 2151 O O . ARG A 1 275 ? 26.515 -13.080 -39.790 1.00 85.31 275 ARG A O 1
ATOM 2158 N N . LYS A 1 276 ? 26.006 -15.003 -38.727 1.00 88.94 276 LYS A N 1
ATOM 2159 C CA . LYS A 1 276 ? 25.124 -15.539 -39.771 1.00 88.94 276 LYS A CA 1
ATOM 2160 C C . LYS A 1 276 ? 23.903 -14.641 -39.969 1.00 88.94 276 LYS A C 1
ATOM 2162 O O . LYS A 1 276 ? 23.703 -14.143 -41.070 1.00 88.94 276 LYS A O 1
ATOM 2167 N N . LYS A 1 277 ? 23.178 -14.301 -38.896 1.00 88.56 277 LYS A N 1
ATOM 2168 C CA . LYS A 1 277 ? 22.028 -13.379 -38.964 1.00 88.56 277 LYS A CA 1
ATOM 2169 C C . LYS A 1 277 ? 22.385 -12.016 -39.548 1.00 88.56 277 LYS A C 1
ATOM 2171 O O . LYS A 1 277 ? 21.599 -11.459 -40.311 1.00 88.56 277 LYS A O 1
ATOM 2176 N N . ALA A 1 278 ? 23.554 -11.472 -39.211 1.00 86.06 278 ALA A N 1
ATOM 2177 C CA . ALA A 1 278 ? 24.029 -10.215 -39.776 1.00 86.06 278 ALA A CA 1
ATOM 2178 C C . ALA A 1 278 ? 24.291 -10.338 -41.285 1.00 86.06 278 ALA A C 1
ATOM 2180 O O . ALA A 1 278 ? 23.898 -9.449 -42.040 1.00 86.06 278 ALA A O 1
ATOM 2181 N N . LYS A 1 279 ? 24.895 -11.449 -41.734 1.00 86.38 279 LYS A N 1
ATOM 2182 C CA . LYS A 1 279 ? 25.103 -11.746 -43.159 1.00 86.38 279 LYS A CA 1
ATOM 2183 C C . LYS A 1 279 ? 23.774 -11.900 -43.900 1.00 86.38 279 LYS A C 1
ATOM 2185 O O . LYS A 1 279 ? 23.609 -11.297 -44.955 1.00 86.38 279 LYS A O 1
ATOM 2190 N N . ASP A 1 280 ? 22.826 -12.639 -43.334 1.00 88.50 280 ASP A N 1
ATOM 2191 C CA . ASP A 1 280 ? 21.510 -12.865 -43.936 1.00 88.50 280 ASP A CA 1
ATOM 2192 C C . ASP A 1 280 ? 20.727 -11.548 -44.031 1.00 88.50 280 ASP A C 1
ATOM 2194 O O . ASP A 1 280 ? 20.208 -11.198 -45.088 1.00 88.50 280 ASP A O 1
ATOM 2198 N N . SER A 1 281 ? 20.741 -10.746 -42.962 1.00 86.31 281 SER A N 1
ATOM 2199 C CA . SER A 1 281 ? 20.121 -9.416 -42.951 1.00 86.31 281 SER A CA 1
ATOM 2200 C C . SER A 1 281 ? 20.773 -8.472 -43.962 1.00 86.31 281 SER A C 1
ATOM 2202 O O . SER A 1 281 ? 20.081 -7.696 -44.618 1.00 86.31 281 SER A O 1
ATOM 2204 N N . ALA A 1 282 ? 22.099 -8.533 -44.116 1.00 84.12 282 ALA A N 1
ATOM 2205 C CA . ALA A 1 282 ? 22.801 -7.774 -45.143 1.00 84.12 282 ALA A CA 1
ATOM 2206 C C . ALA A 1 282 ? 22.407 -8.250 -46.547 1.00 84.12 282 ALA A C 1
ATOM 2208 O O . ALA A 1 282 ? 22.135 -7.413 -47.398 1.00 84.12 282 ALA A O 1
ATOM 2209 N N . SER A 1 283 ? 22.309 -9.562 -46.773 1.00 86.31 283 SER A N 1
ATOM 2210 C CA . SER A 1 283 ? 21.859 -10.144 -48.043 1.00 86.31 283 SER A CA 1
ATOM 2211 C C . SER A 1 283 ? 20.466 -9.641 -48.431 1.00 86.31 283 SER A C 1
ATOM 2213 O O . SER A 1 283 ? 20.278 -9.151 -49.541 1.00 86.31 283 SER A O 1
ATOM 2215 N N . VAL A 1 284 ? 19.518 -9.650 -47.488 1.00 86.81 284 VAL A N 1
ATOM 2216 C CA . VAL A 1 284 ? 18.164 -9.107 -47.687 1.00 86.81 284 VAL A CA 1
ATOM 2217 C C . VAL A 1 284 ? 18.199 -7.599 -47.935 1.00 86.81 284 VAL A C 1
ATOM 2219 O O . VAL A 1 284 ? 17.569 -7.102 -48.858 1.00 86.81 284 VAL A O 1
ATOM 2222 N N . ARG A 1 285 ? 18.970 -6.833 -47.158 1.00 84.00 285 ARG A N 1
ATOM 2223 C CA . ARG A 1 285 ? 19.104 -5.386 -47.382 1.00 84.00 285 ARG A CA 1
ATOM 2224 C C . ARG A 1 285 ? 19.655 -5.079 -48.778 1.00 84.00 285 ARG A C 1
ATOM 2226 O O . ARG A 1 285 ? 19.172 -4.169 -49.441 1.00 84.00 285 ARG A O 1
ATOM 2233 N N . PHE A 1 286 ? 20.652 -5.840 -49.218 1.00 82.94 286 PHE A N 1
ATOM 2234 C CA . PHE A 1 286 ? 21.266 -5.717 -50.534 1.00 82.94 286 PHE A CA 1
ATOM 2235 C C . PHE A 1 286 ? 20.507 -6.464 -51.631 1.00 82.94 286 PHE A C 1
ATOM 2237 O O . PHE A 1 286 ? 20.984 -6.463 -52.758 1.00 82.94 286 PHE A O 1
ATOM 2244 N N . SER A 1 287 ? 19.351 -7.082 -51.379 1.00 83.25 287 SER A N 1
ATOM 2245 C CA . SER A 1 287 ? 18.461 -7.520 -52.461 1.00 83.25 287 SER A CA 1
ATOM 2246 C C . SER A 1 287 ? 17.622 -6.356 -53.000 1.00 83.25 287 SER A C 1
ATOM 2248 O O . SER A 1 287 ? 17.209 -6.383 -54.155 1.00 83.25 287 SER A O 1
ATOM 2250 N N . VAL A 1 288 ? 17.446 -5.293 -52.206 1.00 90.69 288 VAL A N 1
ATOM 2251 C CA . VAL A 1 288 ? 16.705 -4.083 -52.579 1.00 90.69 288 VAL A CA 1
ATOM 2252 C C . VAL A 1 288 ? 17.556 -3.182 -53.482 1.00 90.69 288 VAL A C 1
ATOM 2254 O O . VAL A 1 288 ? 18.592 -2.662 -53.060 1.00 90.69 288 VAL A O 1
ATOM 2257 N N . GLN A 1 289 ? 17.096 -2.946 -54.716 1.00 83.81 289 GLN A N 1
ATOM 2258 C CA . GLN A 1 289 ? 17.831 -2.166 -55.723 1.00 83.81 289 GLN A CA 1
ATOM 2259 C C . GLN A 1 289 ? 18.142 -0.733 -55.261 1.00 83.81 289 GLN A C 1
ATOM 2261 O O . GLN A 1 289 ? 19.289 -0.306 -55.339 1.00 83.81 289 GLN A O 1
ATOM 2266 N N . ALA A 1 290 ? 17.172 -0.034 -54.662 1.00 87.44 290 ALA A N 1
ATOM 2267 C CA . ALA A 1 290 ? 17.373 1.322 -54.142 1.00 87.44 290 ALA A CA 1
ATOM 2268 C C . ALA A 1 290 ? 18.517 1.408 -53.112 1.00 87.44 290 ALA A C 1
ATOM 2270 O O . ALA A 1 290 ? 19.247 2.398 -53.053 1.00 87.44 290 ALA A O 1
ATOM 2271 N N . GLU A 1 291 ? 18.714 0.358 -52.312 1.00 87.06 291 GLU A N 1
ATOM 2272 C CA . GLU A 1 291 ? 19.793 0.322 -51.329 1.00 87.06 291 GLU A CA 1
ATOM 2273 C C . GLU A 1 291 ? 21.149 0.018 -51.987 1.00 87.06 291 GLU A C 1
ATOM 2275 O O . GLU A 1 291 ? 22.160 0.609 -51.594 1.00 87.06 291 GLU A O 1
ATOM 2280 N N . ARG A 1 292 ? 21.181 -0.818 -53.040 1.00 85.12 292 ARG A N 1
ATOM 2281 C CA . ARG A 1 292 ? 22.375 -0.990 -53.891 1.00 85.12 292 ARG A CA 1
ATOM 2282 C C . ARG A 1 292 ? 22.781 0.333 -54.533 1.00 85.12 292 ARG A C 1
ATOM 2284 O O . ARG A 1 292 ? 23.944 0.719 -54.429 1.00 85.12 292 ARG A O 1
ATOM 2291 N N . ASP A 1 293 ? 21.829 1.057 -55.113 1.00 86.75 293 ASP A N 1
ATOM 2292 C CA . ASP A 1 293 ? 22.068 2.334 -55.794 1.00 86.75 293 ASP A CA 1
ATOM 2293 C C . ASP A 1 293 ? 22.533 3.415 -54.817 1.00 86.75 293 ASP A C 1
ATOM 2295 O O . ASP A 1 293 ? 23.476 4.164 -55.098 1.00 86.75 293 ASP A O 1
ATOM 2299 N N . ARG A 1 294 ? 21.947 3.455 -53.616 1.00 88.62 294 ARG A N 1
ATOM 2300 C CA . ARG A 1 294 ? 22.383 4.339 -52.531 1.00 88.62 294 ARG A CA 1
ATOM 2301 C C . ARG A 1 294 ? 23.830 4.061 -52.127 1.00 88.62 294 ARG A C 1
ATOM 2303 O O . ARG A 1 294 ? 24.621 4.998 -51.981 1.00 88.62 294 ARG A O 1
ATOM 2310 N N . VAL A 1 295 ? 24.192 2.790 -51.931 1.00 86.50 295 VAL A N 1
ATOM 2311 C CA . VAL A 1 295 ? 25.562 2.402 -51.564 1.00 86.50 295 VAL A CA 1
ATOM 2312 C C . VAL A 1 295 ? 26.534 2.669 -52.711 1.00 86.50 295 VAL A C 1
ATOM 2314 O O . VAL A 1 295 ? 27.617 3.203 -52.460 1.00 86.50 295 VAL A O 1
ATOM 2317 N N . ALA A 1 296 ? 26.151 2.400 -53.959 1.00 85.81 296 ALA A N 1
ATOM 2318 C CA . ALA A 1 296 ? 26.952 2.713 -55.139 1.00 85.81 296 ALA A CA 1
ATOM 2319 C C . ALA A 1 296 ? 27.203 4.221 -55.260 1.00 85.81 296 ALA A C 1
ATOM 2321 O O . ALA A 1 296 ? 28.350 4.643 -55.405 1.00 85.81 296 ALA A O 1
ATOM 2322 N N . THR A 1 297 ? 26.166 5.044 -55.099 1.00 86.50 297 THR A N 1
ATOM 2323 C CA . THR A 1 297 ? 26.267 6.511 -55.111 1.00 86.50 297 THR A CA 1
ATOM 2324 C C . THR A 1 297 ? 27.194 7.010 -54.008 1.00 86.50 297 THR A C 1
ATOM 2326 O O . THR A 1 297 ? 28.125 7.772 -54.269 1.00 86.50 297 THR A O 1
ATOM 2329 N N . LYS A 1 298 ? 27.021 6.515 -52.776 1.00 85.75 298 LYS A N 1
ATOM 2330 C CA . LYS A 1 298 ? 27.897 6.865 -51.648 1.00 85.75 298 LYS A CA 1
ATOM 2331 C C . LYS A 1 298 ? 29.351 6.457 -51.902 1.00 85.75 298 LYS A C 1
ATOM 2333 O O . LYS A 1 298 ? 30.268 7.194 -51.545 1.00 85.75 298 LYS A O 1
ATOM 2338 N N . THR A 1 299 ? 29.566 5.299 -52.520 1.00 84.44 299 THR A N 1
ATOM 2339 C CA . THR A 1 299 ? 30.905 4.788 -52.841 1.00 84.44 299 THR A CA 1
ATOM 2340 C C . THR A 1 299 ? 31.568 5.614 -53.942 1.00 84.44 299 THR A C 1
ATOM 2342 O O . THR A 1 299 ? 32.738 5.969 -53.800 1.00 84.44 299 THR A O 1
ATOM 2345 N N . LYS A 1 300 ? 30.816 5.993 -54.987 1.00 83.69 300 LYS A N 1
ATOM 2346 C CA . LYS A 1 300 ? 31.267 6.904 -56.051 1.00 83.69 300 LYS A CA 1
ATOM 2347 C C . LYS A 1 300 ? 31.648 8.272 -55.489 1.00 83.69 300 LYS A C 1
ATOM 2349 O O . LYS A 1 300 ? 32.743 8.747 -55.771 1.00 83.69 300 LYS A O 1
ATOM 2354 N N . LEU A 1 301 ? 30.808 8.857 -54.632 1.00 81.62 301 LEU A N 1
ATOM 2355 C CA . LEU A 1 301 ? 31.102 10.127 -53.957 1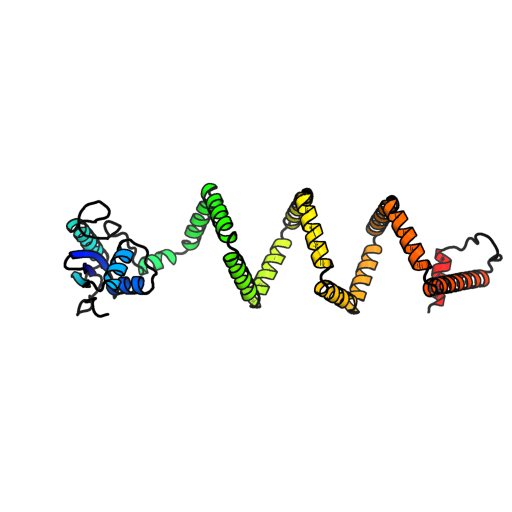.00 81.62 301 LEU A CA 1
ATOM 2356 C C . LEU A 1 301 ? 32.371 10.030 -53.102 1.00 81.62 301 LEU A C 1
ATOM 2358 O O . LEU A 1 301 ? 33.249 10.876 -53.210 1.00 81.62 301 LEU A O 1
ATOM 2362 N N . ALA A 1 302 ? 32.523 8.963 -52.310 1.00 81.38 302 ALA A N 1
ATOM 2363 C CA . ALA A 1 302 ? 33.729 8.754 -51.508 1.00 81.38 302 ALA A CA 1
ATOM 2364 C C . ALA A 1 302 ? 34.993 8.574 -52.370 1.00 81.38 302 ALA A C 1
ATOM 2366 O O . ALA A 1 302 ? 36.064 9.056 -52.002 1.00 81.38 302 ALA A O 1
ATOM 2367 N N . ALA A 1 303 ? 34.888 7.887 -53.511 1.00 82.12 303 ALA A N 1
ATOM 2368 C CA . ALA A 1 303 ? 35.986 7.743 -54.463 1.00 82.12 303 ALA A CA 1
ATOM 2369 C C . ALA A 1 303 ? 36.350 9.084 -55.119 1.00 82.12 303 ALA A C 1
ATOM 2371 O O . ALA A 1 303 ? 37.531 9.413 -55.195 1.00 82.12 303 ALA A O 1
ATOM 2372 N N . ALA A 1 304 ? 35.353 9.881 -55.508 1.00 82.75 304 ALA A N 1
ATOM 2373 C CA . ALA A 1 304 ? 35.548 11.222 -56.050 1.00 82.75 304 ALA A CA 1
ATOM 2374 C C . ALA A 1 304 ? 36.224 12.155 -55.033 1.00 82.75 304 ALA A C 1
ATOM 2376 O O . ALA A 1 304 ? 37.208 12.807 -55.371 1.00 82.75 304 ALA A O 1
ATOM 2377 N N . SER A 1 305 ? 35.779 12.157 -53.770 1.00 83.19 305 SER A N 1
ATOM 2378 C CA . SER A 1 305 ? 36.413 12.952 -52.709 1.00 83.19 305 SER A CA 1
ATOM 2379 C C . SER A 1 305 ? 37.865 12.545 -52.461 1.00 83.19 305 SER A C 1
ATOM 2381 O O . SER A 1 305 ? 38.715 13.411 -52.282 1.00 83.19 305 SER A O 1
ATOM 2383 N N . ARG A 1 306 ? 38.174 11.241 -52.482 1.00 80.31 306 ARG A N 1
ATOM 2384 C CA . ARG A 1 306 ? 39.564 10.764 -52.381 1.00 80.31 306 ARG A CA 1
ATOM 2385 C C . ARG A 1 306 ? 40.404 11.225 -53.567 1.00 80.31 306 ARG A C 1
ATOM 2387 O O . ARG A 1 306 ? 41.511 11.702 -53.365 1.00 80.31 306 ARG A O 1
ATOM 2394 N N . LYS A 1 307 ? 39.866 11.134 -54.787 1.00 81.94 307 LYS A N 1
ATOM 2395 C CA . LYS A 1 307 ? 40.553 11.591 -56.001 1.00 81.94 307 LYS A CA 1
ATOM 2396 C C . LYS A 1 307 ? 40.849 13.094 -55.952 1.00 81.94 307 LYS A C 1
ATOM 2398 O O . LYS A 1 307 ? 41.958 13.491 -56.285 1.00 81.94 307 LYS A O 1
ATOM 2403 N N . ALA A 1 308 ? 39.893 13.904 -55.497 1.00 82.94 308 ALA A N 1
ATOM 2404 C CA . ALA A 1 308 ? 40.063 15.348 -55.334 1.00 82.94 308 ALA A CA 1
ATOM 2405 C C . ALA A 1 308 ? 41.125 15.699 -54.278 1.00 82.94 308 ALA A C 1
ATOM 2407 O O . ALA A 1 308 ? 41.984 16.534 -54.540 1.00 82.94 308 ALA A O 1
ATOM 2408 N N . TYR A 1 309 ? 41.121 15.017 -53.129 1.00 82.88 309 TYR A N 1
ATOM 2409 C CA . TYR A 1 309 ? 42.165 15.183 -52.115 1.00 82.88 309 TYR A CA 1
ATOM 2410 C C . TYR A 1 309 ? 43.553 14.825 -52.650 1.00 82.88 309 TYR A C 1
ATOM 2412 O O . TYR A 1 309 ? 44.494 15.594 -52.479 1.00 82.88 309 TYR A O 1
ATOM 2420 N N . CYS A 1 310 ? 43.683 13.680 -53.329 1.00 79.94 310 CYS A N 1
ATOM 2421 C CA . CYS A 1 310 ? 44.955 13.270 -53.917 1.00 79.94 310 CYS A CA 1
ATOM 2422 C C . CYS A 1 310 ? 45.448 14.279 -54.960 1.00 79.94 310 CYS A C 1
ATOM 2424 O O . CYS A 1 310 ? 46.631 14.595 -54.961 1.00 79.94 310 CYS A O 1
ATOM 2426 N N . ALA A 1 311 ? 44.558 14.821 -55.797 1.00 81.62 311 ALA A N 1
ATOM 2427 C CA . ALA A 1 311 ? 44.914 15.855 -56.767 1.00 81.62 311 ALA A CA 1
ATOM 2428 C C . ALA A 1 311 ? 45.403 17.147 -56.086 1.00 81.62 311 ALA A C 1
ATOM 2430 O O . ALA A 1 311 ? 46.438 17.679 -56.469 1.00 81.62 311 ALA A O 1
ATOM 2431 N N . GLU A 1 312 ? 44.707 17.616 -55.045 1.00 83.69 312 GLU A N 1
ATOM 2432 C CA . GLU A 1 312 ? 45.073 18.834 -54.303 1.00 83.69 312 GLU A CA 1
ATOM 2433 C C . GLU A 1 312 ? 46.398 18.683 -53.541 1.00 83.69 312 GLU A C 1
ATOM 2435 O O . GLU A 1 312 ? 47.171 19.629 -53.429 1.00 83.69 312 GLU A O 1
ATOM 2440 N N . LYS A 1 313 ? 46.686 17.479 -53.041 1.00 82.12 313 LYS A N 1
ATOM 2441 C CA . LYS A 1 313 ? 47.932 17.160 -52.331 1.00 82.12 313 LYS A CA 1
ATOM 2442 C C . LYS A 1 313 ? 49.067 16.701 -53.255 1.00 82.12 313 LYS A C 1
ATOM 2444 O O . LYS A 1 313 ? 50.116 16.316 -52.752 1.00 82.12 313 LYS A O 1
ATOM 2449 N N . GLY A 1 314 ? 48.863 16.700 -54.576 1.00 78.38 314 GLY A N 1
ATOM 2450 C CA . GLY A 1 314 ? 49.866 16.247 -55.548 1.00 78.38 314 GLY A CA 1
ATOM 2451 C C . GLY A 1 314 ? 50.222 14.757 -55.445 1.00 78.38 314 GLY A C 1
ATOM 2452 O O . GLY A 1 314 ? 51.286 14.344 -55.895 1.00 78.38 314 GLY A O 1
ATOM 2453 N N . ILE A 1 315 ? 49.354 13.936 -54.847 1.00 77.31 315 ILE A N 1
ATOM 2454 C CA . ILE A 1 315 ? 49.577 12.500 -54.648 1.00 77.31 315 ILE A CA 1
ATOM 2455 C C . ILE A 1 315 ? 49.265 11.767 -55.959 1.00 77.31 315 ILE A C 1
ATOM 2457 O O . ILE A 1 315 ? 48.103 11.539 -56.315 1.00 77.31 315 ILE A O 1
ATOM 2461 N N . THR A 1 316 ? 50.307 11.370 -56.683 1.00 63.84 316 THR A N 1
ATOM 2462 C CA . THR A 1 316 ? 50.211 10.665 -57.963 1.00 63.84 316 THR A CA 1
ATOM 2463 C C . THR A 1 316 ? 50.148 9.152 -57.751 1.00 63.84 316 THR A C 1
ATOM 2465 O O . THR A 1 316 ? 51.167 8.503 -57.566 1.00 63.84 316 THR A O 1
ATOM 2468 N N . ASN A 1 317 ? 48.926 8.597 -57.745 1.00 59.62 317 ASN A N 1
ATOM 2469 C CA . ASN A 1 317 ? 48.537 7.262 -58.253 1.00 59.62 317 ASN A CA 1
ATOM 2470 C C . ASN A 1 317 ? 47.215 6.796 -57.602 1.00 59.62 317 ASN A C 1
ATOM 2472 O O . ASN A 1 317 ? 47.237 6.006 -56.662 1.00 59.62 317 ASN A O 1
ATOM 2476 N N . PRO A 1 318 ? 46.038 7.239 -58.080 1.00 52.84 318 PRO A N 1
ATOM 2477 C CA . PRO A 1 318 ? 44.753 6.795 -57.535 1.00 52.84 318 PRO A CA 1
ATOM 2478 C C . PRO A 1 318 ? 44.271 5.4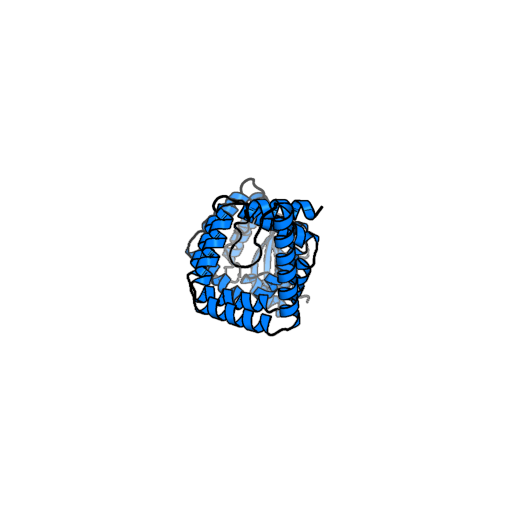53 -58.126 1.00 52.84 318 PRO A C 1
ATOM 2480 O O . PRO A 1 318 ? 43.133 5.055 -57.879 1.00 52.84 318 PRO A O 1
ATOM 2483 N N . GLY A 1 319 ? 45.089 4.789 -58.957 1.00 50.97 319 GLY A N 1
ATOM 2484 C CA . GLY A 1 319 ? 44.640 3.776 -59.912 1.00 50.97 319 GLY A CA 1
ATOM 2485 C C . GLY A 1 319 ? 44.444 2.366 -59.359 1.00 50.97 319 GLY A C 1
ATOM 2486 O O . GLY A 1 319 ? 43.414 1.760 -59.638 1.00 50.97 319 GLY A O 1
ATOM 2487 N N . LYS A 1 320 ? 45.389 1.805 -58.597 1.00 49.03 320 LYS A N 1
ATOM 2488 C CA . LYS A 1 320 ? 45.295 0.422 -58.091 1.00 49.03 320 LYS A CA 1
ATOM 2489 C C . LYS A 1 320 ? 46.145 0.256 -56.829 1.00 49.03 320 LYS A C 1
ATOM 2491 O O . LYS A 1 320 ? 47.360 0.325 -56.907 1.00 49.03 320 LYS A O 1
ATOM 2496 N N . GLY A 1 321 ? 45.490 -0.005 -55.696 1.00 49.69 321 GLY A N 1
ATOM 2497 C CA . GLY A 1 321 ? 46.122 -0.525 -54.476 1.00 49.69 321 GLY A CA 1
ATOM 2498 C C . GLY A 1 321 ? 46.793 0.523 -53.585 1.00 49.69 321 GLY A C 1
ATOM 2499 O O . GLY A 1 321 ? 47.953 0.847 -53.768 1.00 49.69 321 GLY A O 1
ATOM 2500 N N . TYR A 1 322 ? 46.051 0.990 -52.576 1.00 53.53 322 TYR A N 1
ATOM 2501 C CA . TYR A 1 322 ? 46.547 1.674 -51.373 1.00 53.53 322 TYR A CA 1
ATOM 2502 C C . TYR A 1 322 ? 47.493 2.868 -51.592 1.00 53.53 322 TYR A C 1
ATOM 2504 O O . TYR A 1 322 ? 48.668 2.827 -51.243 1.00 53.53 322 TYR A O 1
ATOM 2512 N N . CYS A 1 323 ? 46.945 4.008 -52.023 1.00 54.25 323 CYS A N 1
ATOM 2513 C CA . CYS A 1 323 ? 47.553 5.288 -51.659 1.00 54.25 323 CYS A CA 1
ATOM 2514 C C . CYS A 1 323 ? 47.536 5.375 -50.122 1.00 54.25 323 CYS A C 1
ATOM 2516 O O . CYS A 1 323 ? 46.451 5.303 -49.528 1.00 54.25 323 CYS A O 1
ATOM 2518 N N . HIS A 1 324 ? 48.692 5.527 -49.472 1.00 60.88 324 HIS A N 1
ATOM 2519 C CA . HIS A 1 324 ? 48.759 5.847 -48.045 1.00 60.88 324 HIS A CA 1
ATOM 2520 C C . HIS A 1 324 ? 48.288 7.292 -47.832 1.00 60.88 324 HIS A C 1
ATOM 2522 O O . HIS A 1 324 ? 49.063 8.222 -47.655 1.00 60.88 324 HIS A O 1
ATOM 2528 N N . ILE A 1 325 ? 46.973 7.480 -47.913 1.00 70.06 325 ILE A N 1
ATOM 2529 C CA . ILE A 1 325 ? 46.309 8.704 -47.493 1.00 70.06 325 ILE A CA 1
ATOM 2530 C C . ILE A 1 325 ? 46.333 8.699 -45.968 1.00 70.06 325 ILE A C 1
ATOM 2532 O O . ILE A 1 325 ? 45.761 7.794 -45.349 1.00 70.06 325 ILE A O 1
ATOM 2536 N N . ASP A 1 326 ? 46.965 9.706 -45.367 1.00 78.69 326 ASP A N 1
ATOM 2537 C CA . ASP A 1 326 ? 46.816 9.952 -43.938 1.00 78.69 326 ASP A CA 1
ATOM 2538 C C . ASP A 1 326 ? 45.323 10.155 -43.643 1.00 78.69 326 ASP A C 1
ATOM 2540 O O . ASP A 1 326 ? 44.653 11.058 -44.158 1.00 78.69 326 ASP A O 1
ATOM 2544 N N . ARG A 1 327 ? 44.772 9.243 -42.839 1.00 73.94 327 ARG A N 1
ATOM 2545 C CA . ARG A 1 327 ? 43.338 9.180 -42.571 1.00 73.94 327 ARG A CA 1
ATOM 2546 C C . ARG A 1 327 ? 42.862 10.373 -41.746 1.00 73.94 327 ARG A C 1
ATOM 2548 O O . ARG A 1 327 ? 41.697 10.745 -41.878 1.00 73.94 327 ARG A O 1
ATOM 2555 N N . GLU A 1 328 ? 43.714 10.945 -40.901 1.00 79.31 328 GLU A N 1
ATOM 2556 C CA . GLU A 1 328 ? 43.388 12.116 -40.092 1.00 79.31 328 GLU A CA 1
ATOM 2557 C C . GLU A 1 328 ? 43.539 13.407 -40.901 1.00 79.31 328 GLU A C 1
ATOM 2559 O O . GLU A 1 328 ? 42.652 14.260 -40.826 1.00 79.31 328 GLU A O 1
ATOM 2564 N N . ASP A 1 329 ? 44.560 13.518 -41.757 1.00 82.06 329 ASP A N 1
ATOM 2565 C CA . ASP A 1 329 ? 44.691 14.657 -42.681 1.00 82.06 329 ASP A CA 1
ATOM 2566 C C . ASP A 1 329 ? 43.524 14.707 -43.680 1.00 82.06 329 ASP A C 1
ATOM 2568 O O . ASP A 1 329 ? 42.863 15.736 -43.831 1.00 82.06 329 ASP A O 1
ATOM 2572 N N . PHE A 1 330 ? 43.160 13.569 -44.280 1.00 80.38 330 PHE A N 1
ATOM 2573 C CA . PHE A 1 330 ? 42.006 13.488 -45.180 1.00 80.38 330 PHE A CA 1
ATOM 2574 C C . PHE A 1 330 ? 40.684 13.837 -44.484 1.00 80.38 330 PHE A C 1
ATOM 2576 O O . PHE A 1 330 ? 39.828 14.507 -45.067 1.00 80.38 330 PHE A O 1
ATOM 2583 N N . LYS A 1 331 ? 40.501 13.423 -43.222 1.00 80.56 331 LYS A N 1
ATOM 2584 C CA . LYS A 1 331 ? 39.326 13.816 -42.424 1.00 80.56 331 LYS A CA 1
ATOM 2585 C C . LYS A 1 331 ? 39.293 15.323 -42.183 1.00 80.56 331 LYS A C 1
ATOM 2587 O O . LYS A 1 331 ? 38.225 15.915 -42.320 1.00 80.56 331 LYS A O 1
ATOM 2592 N N . ARG A 1 332 ? 40.427 15.943 -41.840 1.00 83.44 332 ARG A N 1
ATOM 2593 C CA . ARG A 1 332 ? 40.529 17.399 -41.641 1.00 83.44 332 ARG A CA 1
ATOM 2594 C C . ARG A 1 332 ? 40.226 18.154 -42.935 1.00 83.44 332 ARG A C 1
ATOM 2596 O O . ARG A 1 332 ? 39.410 19.072 -42.916 1.00 83.44 332 ARG A O 1
ATOM 2603 N N . TRP A 1 333 ? 40.779 17.703 -44.060 1.00 85.56 333 TRP A N 1
ATOM 2604 C CA . TRP A 1 333 ? 40.499 18.259 -45.386 1.00 85.56 333 TRP A CA 1
ATOM 2605 C C . TRP A 1 333 ? 39.010 18.172 -45.758 1.00 85.56 333 TRP A C 1
ATOM 2607 O O . TRP A 1 333 ? 38.411 19.165 -46.169 1.00 85.56 333 TRP A O 1
ATOM 2617 N N . LEU A 1 334 ? 38.367 17.021 -45.520 1.00 81.19 334 LEU A N 1
ATOM 2618 C CA . LEU A 1 334 ? 36.927 16.846 -45.751 1.00 81.19 334 LEU A CA 1
ATOM 2619 C C . LEU A 1 334 ? 36.056 17.777 -44.896 1.00 81.19 334 LEU A C 1
ATOM 2621 O O . LEU A 1 334 ? 34.994 18.198 -45.350 1.00 81.19 334 LEU A O 1
ATOM 2625 N N . VAL A 1 335 ? 36.461 18.064 -43.656 1.00 79.75 335 VAL A N 1
ATOM 2626 C CA . VAL A 1 335 ? 35.753 19.012 -42.779 1.00 79.75 335 VAL A CA 1
ATOM 2627 C C . VAL A 1 335 ? 35.934 20.447 -43.279 1.00 79.75 335 VAL A C 1
ATOM 2629 O O . VAL A 1 335 ? 34.972 21.210 -43.262 1.00 79.75 335 VAL A O 1
ATOM 2632 N N . GLY A 1 336 ? 37.122 20.795 -43.781 1.00 74.88 336 GLY A N 1
ATOM 2633 C CA . GLY A 1 336 ? 37.409 22.108 -44.365 1.00 74.88 336 GLY A CA 1
ATOM 2634 C C . GLY A 1 336 ? 36.602 22.421 -45.629 1.00 74.88 336 GLY A C 1
ATOM 2635 O O . GLY A 1 336 ? 36.210 23.564 -45.818 1.00 74.88 336 GLY A O 1
ATOM 2636 N N . LYS A 1 337 ? 36.284 21.413 -46.453 1.00 72.50 337 LYS A N 1
ATOM 2637 C CA . LYS A 1 337 ? 35.453 21.557 -47.669 1.00 72.50 337 LYS A CA 1
ATOM 2638 C C . LYS A 1 337 ? 33.935 21.567 -47.409 1.00 72.50 337 LYS A C 1
ATOM 2640 O O . LYS A 1 337 ? 33.166 21.706 -48.352 1.00 72.50 337 LYS A O 1
ATOM 2645 N N . LYS A 1 338 ? 33.496 21.326 -46.166 1.00 59.81 338 LYS A N 1
ATOM 2646 C CA . LYS A 1 338 ? 32.074 21.287 -45.761 1.00 59.81 338 LYS A CA 1
ATOM 2647 C C . LYS A 1 338 ? 31.568 22.597 -45.138 1.00 59.81 338 LYS A C 1
ATOM 2649 O O . LYS A 1 338 ? 30.426 22.621 -44.680 1.00 59.81 338 LYS A O 1
ATOM 2654 N N . LYS A 1 339 ? 32.412 23.627 -45.077 1.00 42.56 339 LYS A N 1
ATOM 2655 C CA . LYS A 1 339 ? 32.021 25.017 -44.811 1.00 42.56 339 LYS A CA 1
ATOM 2656 C C . LYS A 1 339 ? 31.792 25.731 -46.133 1.00 42.56 339 LYS A C 1
ATOM 2658 O O . LYS A 1 339 ? 30.903 26.600 -46.148 1.00 42.56 339 LYS A O 1
#

Radius of gyration: 41.68 Å; chains: 1; bounding box: 92×44×104 Å

Sequence (339 aa):
MKNVHYPKVAPFGYYVYVFVIDGVPRYIGKGKRDRYCEHVRVVRRGTGKSMWYTFLRKSLSEGREIVVKILADGLTSEQAKNVEIDLIAQHGRRAIGGGTLMNISAGGDGIDSEVAKEIHSRPGMKEKIGRAISAAAARPEVKQLRIRSLKQAYANPEVIRRVSDAVRNALQNPEVKERHSTGVHNSWAKPGEREKRIEAILQANQNPEVRARHVAANRKTHADPTVQAKRAAVFADPLFRERHAAATKSAMASPEIKEKVAAGLLKAWSHPELRKKAKDSASVRFSVQAERDRVATKTKLAAASRKAYCAEKGITNPGKGYCHIDREDFKRWLVGKKK

pLDDT: mean 87.02, std 9.11, range [42.56, 97.38]

Organism: NCBI:txid1381557

Foldseek 3Di:
DPQEAEDPDFFAEKFKKFKAWPNFTAAIAIDDGCVVVVLVVCLVVVNDDAPSSVVVNVCVVVSTHIYMDTPDGPDHPVRNQVVRLVVCVVQDDVVVPGHRYSDPDSGDPDDPPVNVVVQCPDPCSVVVVVVVVVVQCPPPVNVVVVVVVVVVQVVDVVSVVVVVVVVVVQCVPVVSVVVVVVVVVVQCVDPPSVVVVVVVVVVLCVPVVSVVVVVVVVVVCCPDVVNVVVVVVCCVDPVSVVVVVVVVVVQCVDPVSVVVVVVVVVVQCVDVVSVVVVVVVVVVQVVDVVSVVVVVVVVVVVLVLVVVVCVVVVPPDSDDDDDPDPPVVSVVVVVVVVD

Secondary structure (DSSP, 8-state):
---EE--SSPPPSEEEEEEEETTEEEEEEEEETTHHHHHHHHHHTT---SHHHHHHHHH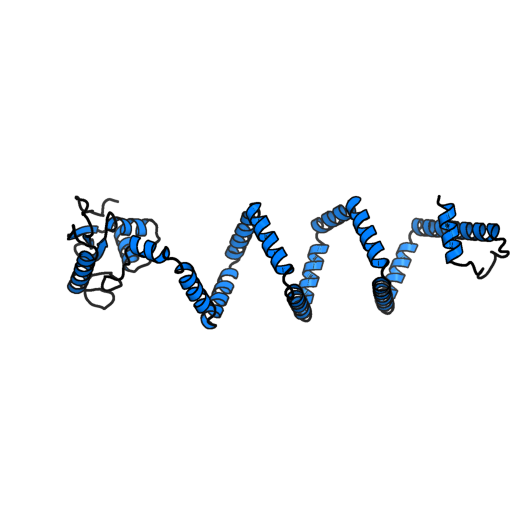HHTT--EEEEEEEEEE-HHHHHHHHHHHHHHH-BGGGTSSSB--SSSS-----HHHHHHHHHSTTHHHHHHHHHHHHHHSHHHHHHHHHHHHHHHTSHHHHHHHHHHHHHHTTSHHHHHHHHHHHHHHHHSTTHHHHHHHHHHHHHHSHHHHHHHHHHHHHHHH-HHHHHHHHHHHH-HHHHHHHHHHHHHHTTSHHHHHHHHHHHHHHHHSHHHHHHHHHHHHHHTTSHHHHHHHHHHHHHHHHHHHHHHHHTT----SSS-----HHHHHHHHHHTT-